Protein AF-A0A9W9IDX8-F1 (afdb_monomer)

Secondary structure (DSSP, 8-state):
-------------PPP-----------------------------HHHHHHHHHHH-S---S-GGG-S-SHHHHHTT----EEE-TTT--EEETTHHHHHHHHHHHHHHHHHHHHHHHHHHHHHH--------------S-----PPPP------PPPHHHHHHHHHHHHHHHHHHHHHHHHHHHHHHHHHHHHHHHHHHHHHHHTT-

Organism: NCBI:txid189055

Foldseek 3Di:
DDDDDDDDDDDDDDDDDDDDDDDPDPDDDDPDDDDDDPDPDPPPPVVVVVVVVVVPCLDPVPPVPVPPDCCCVCPVVVRFQWDQDPVPRDIDTVCPVVVVVVVVVVVVVVVVVVVVVVVVVCVVVPPPPPPPPPPPPPDPDDPDPPPDPPPPDPPDPPPVVVVVVVVVVVVVVVVVVVVVVVVVVVVVVVVVVVVVVVVVVVVVVVPD

Mean predicted aligned error: 22.88 Å

pLDDT: mean 72.06, std 20.07, range [35.94, 98.56]

Solvent-accessible surface area (backbone atoms only — not comparable to full-atom values): 13800 Å² total; per-residue (Å²): 139,86,86,86,86,81,88,85,90,84,84,89,80,85,82,77,96,73,77,94,82,79,82,90,67,80,83,71,83,80,76,74,85,68,80,83,72,93,66,81,81,71,85,73,56,62,70,56,56,49,50,52,51,56,72,66,47,88,67,74,84,59,77,72,81,82,48,95,55,67,57,63,45,44,73,76,67,68,44,82,54,72,44,63,41,88,86,81,64,50,74,42,54,70,62,47,69,57,54,49,51,53,50,53,51,52,50,49,54,52,49,53,53,52,50,49,55,50,51,52,49,38,68,75,69,42,82,82,71,72,78,85,80,74,81,74,80,78,69,96,80,73,94,68,89,68,78,72,79,76,86,81,81,76,78,71,71,53,74,67,57,52,50,56,49,51,54,53,51,50,54,51,50,52,51,52,50,56,52,51,53,52,52,52,51,53,51,50,54,52,52,51,54,52,51,52,54,48,53,55,54,54,56,61,64,74,74,118

Sequence (208 aa):
MPAANKSNLALAAAPSPEAINGDEDAQTPRETKGRRSRQPPVEWDYSEDIRAHIKKRRRTGQACDRCKGCAPCVEEAGLECKVTDTVTGETSVRGAAGRMATQIEELKARIAVLEEENSEIRIKYGPMTVPEKELLTISPADTHIAAFPSSEDLQLPSTGEYIAALERANTQLSFRSTELEIQNKILREQVEQQNELLQLTDASRCSF

Radius of gyration: 36.84 Å; Cα contacts (8 Å, |Δi|>4): 34; chains: 1; bounding box: 85×72×116 Å

Structure (mmCIF, N/CA/C/O backbone):
data_AF-A0A9W9IDX8-F1
#
_entry.id   AF-A0A9W9IDX8-F1
#
loop_
_atom_site.group_PDB
_atom_site.id
_atom_site.type_symbol
_atom_site.label_atom_id
_atom_site.label_alt_id
_atom_site.label_comp_id
_atom_site.label_asym_id
_atom_site.label_entity_id
_atom_site.label_seq_id
_atom_site.pdbx_PDB_ins_code
_atom_site.Cartn_x
_atom_site.Cartn_y
_atom_site.Cartn_z
_atom_site.occupancy
_atom_site.B_iso_or_equiv
_atom_site.auth_seq_id
_atom_site.auth_comp_id
_atom_site.auth_asym_id
_atom_site.auth_atom_id
_atom_site.pdbx_PDB_model_num
ATOM 1 N N . MET A 1 1 ? -17.201 -25.266 -58.587 1.00 38.28 1 MET A N 1
ATOM 2 C CA . MET A 1 1 ? -16.428 -25.691 -59.777 1.00 38.28 1 MET A CA 1
ATOM 3 C C . MET A 1 1 ? -15.643 -24.484 -60.284 1.00 38.28 1 MET A C 1
ATOM 5 O O . MET A 1 1 ? -16.184 -23.389 -60.197 1.00 38.28 1 MET A O 1
ATOM 9 N N . PRO A 1 2 ? -14.360 -24.649 -60.637 1.00 51.50 2 PRO A N 1
ATOM 10 C CA . PRO A 1 2 ? -13.286 -23.769 -60.170 1.00 51.50 2 PRO A CA 1
ATOM 11 C C . PRO A 1 2 ? -12.654 -22.912 -61.277 1.00 51.50 2 PRO A C 1
ATOM 13 O O . PRO A 1 2 ? -12.639 -23.306 -62.438 1.00 51.50 2 PRO A O 1
ATOM 16 N N . ALA A 1 3 ? -12.015 -21.808 -60.887 1.00 45.72 3 ALA A N 1
ATOM 17 C CA . ALA A 1 3 ? -10.902 -21.233 -61.637 1.00 45.72 3 ALA A CA 1
ATOM 18 C C . ALA A 1 3 ? -9.709 -21.109 -60.683 1.00 45.72 3 ALA A C 1
ATOM 20 O O . ALA A 1 3 ? -9.690 -20.296 -59.762 1.00 45.72 3 ALA A O 1
ATOM 21 N N . ALA A 1 4 ? -8.758 -22.020 -60.873 1.00 42.53 4 ALA A N 1
ATOM 22 C CA . ALA A 1 4 ? -7.482 -22.060 -60.189 1.00 42.53 4 ALA A CA 1
ATOM 23 C C . ALA A 1 4 ? -6.571 -20.959 -60.738 1.00 42.53 4 ALA A C 1
ATOM 25 O O . ALA A 1 4 ? -6.437 -20.841 -61.953 1.00 42.53 4 ALA A O 1
ATOM 26 N N . ASN A 1 5 ? -5.885 -20.232 -59.857 1.00 48.62 5 ASN A N 1
ATOM 27 C CA . ASN A 1 5 ? -4.691 -19.491 -60.243 1.00 48.62 5 ASN A CA 1
ATOM 28 C C . ASN A 1 5 ? -3.490 -20.119 -59.528 1.00 48.62 5 ASN A C 1
ATOM 30 O O . ASN A 1 5 ? -3.421 -20.151 -58.300 1.00 48.62 5 ASN A O 1
ATOM 34 N N . LYS A 1 6 ? -2.618 -20.734 -60.328 1.00 45.22 6 LYS A N 1
ATOM 35 C CA . LYS A 1 6 ? -1.394 -21.428 -59.921 1.00 45.22 6 LYS A CA 1
ATOM 36 C C . LYS A 1 6 ? -0.186 -20.524 -60.196 1.00 45.22 6 LYS A C 1
ATOM 38 O O . LYS A 1 6 ? -0.282 -19.570 -60.956 1.00 45.22 6 LYS A O 1
ATOM 43 N N . SER A 1 7 ? 0.944 -20.942 -59.625 1.00 44.09 7 SER A N 1
ATOM 44 C CA . SER A 1 7 ? 2.338 -20.514 -59.839 1.00 44.09 7 SER A CA 1
ATOM 45 C C . SER A 1 7 ? 2.775 -19.175 -59.235 1.00 44.09 7 SER A C 1
ATOM 47 O O . SER A 1 7 ? 2.540 -18.115 -59.796 1.00 44.09 7 SER A O 1
ATOM 49 N N . ASN A 1 8 ? 3.556 -19.240 -58.152 1.00 42.88 8 ASN A N 1
ATOM 50 C CA . ASN A 1 8 ? 5.012 -19.343 -58.305 1.00 42.88 8 ASN A CA 1
ATOM 51 C C . ASN A 1 8 ? 5.683 -19.828 -57.008 1.00 42.88 8 ASN A C 1
ATOM 53 O O . ASN A 1 8 ? 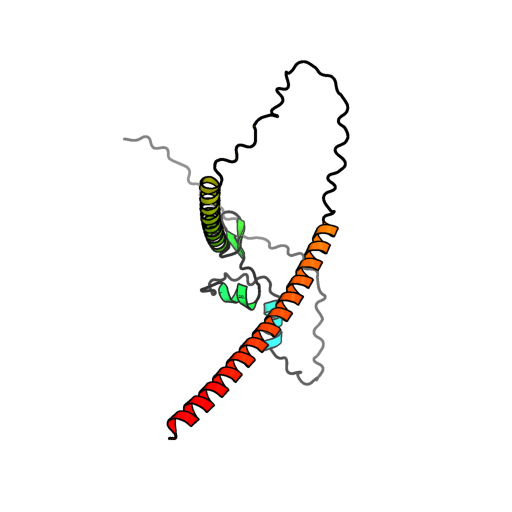5.778 -19.102 -56.025 1.00 42.88 8 ASN A O 1
ATOM 57 N N . LEU A 1 9 ? 6.153 -21.080 -57.036 1.00 41.12 9 LEU A N 1
ATOM 58 C CA . LEU A 1 9 ? 7.241 -21.558 -56.188 1.00 41.12 9 LEU A CA 1
ATOM 59 C C . LEU A 1 9 ? 8.543 -21.198 -56.911 1.00 41.12 9 LEU A C 1
ATOM 61 O O . LEU A 1 9 ? 8.787 -21.707 -58.002 1.00 41.12 9 LEU A O 1
ATOM 65 N N . ALA A 1 10 ? 9.384 -20.378 -56.289 1.00 44.41 10 ALA A N 1
ATOM 66 C CA . ALA A 1 10 ? 10.804 -20.314 -56.602 1.00 44.41 10 ALA A CA 1
ATOM 67 C C . ALA A 1 10 ? 11.567 -20.601 -55.308 1.00 44.41 10 ALA A C 1
ATOM 69 O O . ALA A 1 10 ? 11.543 -19.829 -54.352 1.00 44.41 10 ALA A O 1
ATOM 70 N N . LEU A 1 11 ? 12.157 -21.791 -55.281 1.00 41.38 11 LEU A N 1
ATOM 71 C CA . LEU A 1 11 ? 13.077 -22.280 -54.271 1.00 41.38 11 LEU A CA 1
ATOM 72 C C . LEU A 1 11 ? 14.492 -21.782 -54.619 1.00 41.38 11 LEU A C 1
ATOM 74 O O . LEU A 1 11 ? 14.817 -21.666 -55.797 1.00 41.38 11 LEU A O 1
ATOM 78 N N . ALA A 1 12 ? 15.320 -21.636 -53.581 1.00 37.69 12 ALA A N 1
ATOM 79 C CA . ALA A 1 12 ? 16.779 -21.473 -53.582 1.00 37.69 12 ALA A CA 1
ATOM 80 C C . ALA A 1 12 ? 17.336 -20.036 -53.615 1.00 37.69 12 ALA A C 1
ATOM 82 O O . ALA A 1 12 ? 17.499 -19.428 -54.664 1.00 37.69 12 ALA A O 1
ATOM 83 N N . ALA A 1 13 ? 17.762 -19.558 -52.444 1.00 41.34 13 ALA A N 1
ATOM 84 C CA . ALA A 1 13 ? 19.186 -19.397 -52.130 1.00 41.34 13 ALA A CA 1
ATOM 85 C C . ALA A 1 13 ? 19.330 -19.035 -50.643 1.00 41.34 13 ALA A C 1
ATOM 87 O O . ALA A 1 13 ? 18.789 -18.034 -50.182 1.00 41.34 13 ALA A O 1
ATOM 88 N N . ALA A 1 14 ? 20.034 -19.872 -49.883 1.00 46.56 14 ALA A N 1
ATOM 89 C CA . ALA A 1 14 ? 20.441 -19.562 -48.520 1.00 46.56 14 ALA A CA 1
ATOM 90 C C . ALA A 1 14 ? 21.628 -18.582 -48.551 1.00 46.56 14 ALA A C 1
ATOM 92 O O . ALA A 1 14 ? 22.624 -18.897 -49.206 1.00 46.56 14 ALA A O 1
ATOM 93 N N . PRO A 1 15 ? 21.582 -17.438 -47.845 1.00 53.19 15 PRO A N 1
ATOM 94 C CA . PRO A 1 15 ? 22.786 -16.689 -47.531 1.00 53.19 15 PRO A CA 1
ATOM 95 C C . PRO A 1 15 ? 23.452 -17.255 -46.266 1.00 53.19 15 PRO A C 1
ATOM 97 O O . PRO A 1 15 ? 22.843 -17.377 -45.204 1.00 53.19 15 PRO A O 1
ATOM 100 N N . SER A 1 16 ? 24.717 -17.628 -46.446 1.00 44.03 16 SER A N 1
ATOM 101 C CA . SER A 1 16 ? 25.712 -17.998 -45.435 1.00 44.03 16 SER A CA 1
ATOM 102 C C . SER A 1 16 ? 25.789 -16.989 -44.270 1.00 44.03 16 SER A C 1
ATOM 104 O O . SER A 1 16 ? 25.669 -15.788 -44.517 1.00 44.03 16 SER A O 1
ATOM 106 N N . PRO A 1 17 ? 26.032 -17.429 -43.017 1.00 52.06 17 PRO A N 1
ATOM 107 C CA . PRO A 1 17 ? 26.281 -16.535 -41.892 1.00 52.06 17 PRO A CA 1
ATOM 108 C C . PRO A 1 17 ? 27.747 -16.074 -41.892 1.00 52.06 17 PRO A C 1
ATOM 110 O O . PRO A 1 17 ? 28.629 -16.768 -41.388 1.00 52.06 17 PRO A O 1
ATOM 113 N N . GLU A 1 18 ? 28.012 -14.889 -42.440 1.00 40.22 18 GLU A N 1
ATOM 114 C CA . GLU A 1 18 ? 29.305 -14.208 -42.314 1.00 40.22 18 GLU A CA 1
ATOM 115 C C . GLU A 1 18 ? 29.196 -12.984 -41.389 1.00 40.22 18 GLU A C 1
ATOM 117 O O . GLU A 1 18 ? 28.307 -12.155 -41.557 1.00 40.22 18 GLU A O 1
ATOM 122 N N . ALA A 1 19 ? 30.149 -12.901 -40.445 1.00 44.25 19 ALA A N 1
ATOM 123 C CA . ALA A 1 19 ? 30.539 -11.749 -39.612 1.00 44.25 19 ALA A CA 1
ATOM 124 C C . ALA A 1 19 ? 29.451 -11.201 -38.657 1.00 44.25 19 ALA A C 1
ATOM 126 O O . ALA A 1 19 ? 28.548 -10.482 -39.053 1.00 44.25 19 ALA A O 1
ATOM 127 N N . ILE A 1 20 ? 29.419 -11.514 -37.354 1.00 44.22 20 ILE A N 1
ATOM 128 C CA . ILE A 1 20 ? 30.411 -11.198 -36.304 1.00 44.22 20 ILE A CA 1
ATOM 129 C C . ILE A 1 20 ? 31.160 -9.888 -36.580 1.00 44.22 20 ILE A C 1
ATOM 131 O O . ILE A 1 20 ? 32.133 -9.911 -37.324 1.00 44.22 20 ILE A O 1
ATOM 135 N N . ASN A 1 21 ? 30.684 -8.780 -35.995 1.00 38.28 21 ASN A N 1
ATOM 136 C CA . ASN A 1 21 ? 31.423 -7.640 -35.410 1.00 38.28 21 ASN A CA 1
ATOM 137 C C . ASN A 1 21 ? 30.402 -6.508 -35.120 1.00 38.28 21 ASN A C 1
ATOM 139 O O . ASN A 1 21 ? 29.546 -6.243 -35.951 1.00 38.28 21 ASN A O 1
ATOM 143 N N . GLY A 1 22 ? 30.402 -5.803 -33.992 1.00 35.94 22 GLY A N 1
ATOM 144 C CA . GLY A 1 22 ? 31.377 -5.777 -32.916 1.00 35.94 22 GLY A CA 1
ATOM 145 C C . GLY A 1 22 ? 30.757 -5.276 -31.614 1.00 35.94 22 GLY A C 1
ATOM 146 O O . GLY A 1 22 ? 29.984 -4.322 -31.598 1.00 35.94 22 GLY A O 1
ATOM 147 N N . ASP A 1 23 ? 31.136 -5.945 -30.532 1.00 39.62 23 ASP A N 1
ATOM 148 C CA . ASP A 1 23 ? 31.155 -5.342 -29.212 1.00 39.62 23 ASP A CA 1
ATOM 149 C C . ASP A 1 23 ? 32.397 -4.442 -29.153 1.00 39.62 23 ASP A C 1
ATOM 151 O O . ASP A 1 23 ? 33.534 -4.917 -29.244 1.00 39.62 23 ASP A O 1
ATOM 155 N N . GLU A 1 24 ? 32.183 -3.132 -29.026 1.00 50.12 24 GLU A N 1
ATOM 156 C CA . GLU A 1 24 ? 33.197 -2.192 -28.549 1.00 50.12 24 GLU A CA 1
ATOM 157 C C . GLU A 1 24 ? 33.428 -2.425 -27.049 1.00 50.12 24 GLU A C 1
ATOM 159 O O . GLU A 1 24 ? 33.043 -1.627 -26.197 1.00 50.12 24 GLU A O 1
ATOM 164 N N . ASP A 1 25 ? 34.066 -3.544 -26.717 1.00 47.06 25 ASP A N 1
ATOM 165 C CA . ASP A 1 25 ? 34.650 -3.740 -25.400 1.00 47.06 25 ASP A CA 1
ATOM 166 C C . ASP A 1 25 ? 36.054 -3.138 -25.402 1.00 47.06 25 ASP A C 1
ATOM 168 O O . ASP A 1 25 ? 37.006 -3.660 -25.994 1.00 47.06 25 ASP A O 1
ATOM 172 N N . ALA A 1 26 ? 36.159 -2.003 -24.715 1.00 47.25 26 ALA A N 1
ATOM 173 C CA . ALA A 1 26 ? 37.403 -1.364 -24.340 1.00 47.25 26 ALA A CA 1
ATOM 174 C C . ALA A 1 26 ? 38.428 -2.414 -23.879 1.00 47.25 26 ALA A C 1
ATOM 176 O O . ALA A 1 26 ? 38.241 -3.130 -22.891 1.00 47.25 26 ALA A O 1
ATOM 177 N N . GLN A 1 27 ? 39.530 -2.485 -24.625 1.00 42.47 27 GLN A N 1
ATOM 178 C CA . GLN A 1 27 ? 40.696 -3.301 -24.329 1.00 42.47 27 GLN A CA 1
ATOM 179 C C . GLN A 1 27 ? 41.221 -2.960 -22.931 1.00 42.47 27 GLN A C 1
ATOM 181 O O . GLN A 1 27 ? 41.938 -1.980 -22.735 1.00 42.47 27 GLN A O 1
ATOM 186 N N . THR A 1 28 ? 40.904 -3.798 -21.948 1.00 52.31 28 THR A N 1
ATOM 187 C CA . THR A 1 28 ? 41.740 -3.895 -20.753 1.00 52.31 28 THR A CA 1
ATOM 188 C C . THR A 1 28 ? 43.019 -4.646 -21.147 1.00 52.31 28 THR A C 1
ATOM 190 O O . THR A 1 28 ? 42.938 -5.659 -21.853 1.00 52.31 28 THR A O 1
ATOM 193 N N . PRO A 1 29 ? 44.218 -4.160 -20.772 1.00 54.94 29 PRO A N 1
ATOM 194 C CA . PRO A 1 29 ? 45.469 -4.813 -21.136 1.00 54.94 29 PRO A CA 1
ATOM 195 C C . PRO A 1 29 ? 45.481 -6.245 -20.605 1.00 54.94 29 PRO A C 1
ATOM 197 O O . PRO A 1 29 ? 45.346 -6.482 -19.406 1.00 54.94 29 PRO A O 1
ATOM 200 N N . ARG A 1 30 ? 45.646 -7.216 -21.506 1.00 53.88 30 ARG A N 1
ATOM 201 C CA . ARG A 1 30 ? 45.910 -8.606 -21.132 1.00 53.88 30 ARG A CA 1
ATOM 202 C C . ARG A 1 30 ? 47.261 -8.654 -20.430 1.00 53.88 30 ARG A C 1
ATOM 204 O O . ARG A 1 30 ? 48.300 -8.613 -21.085 1.00 53.88 30 ARG A O 1
ATOM 211 N N . GLU A 1 31 ? 47.235 -8.753 -19.108 1.00 54.06 31 GLU A N 1
ATOM 212 C CA . GLU A 1 31 ? 48.425 -9.010 -18.311 1.00 54.06 31 GLU A CA 1
ATOM 213 C C . GLU A 1 31 ? 49.059 -10.329 -18.766 1.00 54.06 31 GLU A C 1
ATOM 215 O O . GLU A 1 31 ? 48.486 -11.422 -18.690 1.00 54.06 31 GLU A O 1
ATOM 220 N N . THR A 1 32 ? 50.271 -10.210 -19.296 1.00 56.88 32 THR A N 1
ATOM 221 C CA . THR A 1 32 ? 51.172 -11.323 -19.556 1.00 56.88 32 THR A CA 1
ATOM 222 C C . THR A 1 32 ? 51.344 -12.134 -18.279 1.00 56.88 32 THR A C 1
ATOM 224 O O . THR A 1 32 ? 51.790 -11.601 -17.265 1.00 56.88 32 THR A O 1
ATOM 227 N N . LYS A 1 33 ? 51.013 -13.430 -18.340 1.00 53.56 33 LYS A N 1
ATOM 228 C CA . LYS A 1 33 ? 51.214 -14.410 -17.264 1.00 53.56 33 LYS A CA 1
ATOM 229 C C . LYS A 1 33 ? 52.677 -14.409 -16.807 1.00 53.56 33 LYS A C 1
ATOM 231 O O . LYS A 1 33 ? 53.516 -15.113 -17.368 1.00 53.56 33 LYS A O 1
ATOM 236 N N . GLY A 1 34 ? 52.964 -13.628 -15.770 1.00 50.12 34 GLY A N 1
ATOM 237 C CA . GLY A 1 34 ? 54.203 -13.692 -15.013 1.00 50.12 34 GLY A CA 1
ATOM 238 C C . GLY A 1 34 ? 54.330 -15.057 -14.341 1.00 50.12 34 GLY A C 1
ATOM 239 O O . GLY A 1 34 ? 53.356 -15.627 -13.846 1.00 50.12 34 GLY A O 1
ATOM 240 N N . ARG A 1 35 ? 55.545 -15.610 -14.360 1.00 54.59 35 ARG A N 1
ATOM 241 C CA . ARG A 1 35 ? 55.911 -16.826 -13.624 1.00 54.59 35 ARG A CA 1
ATOM 242 C C . ARG A 1 35 ? 55.433 -16.715 -12.174 1.00 54.59 35 ARG A C 1
ATOM 244 O O . ARG A 1 35 ? 55.783 -15.760 -11.491 1.00 54.59 35 ARG A O 1
ATOM 251 N N . ARG A 1 36 ? 54.676 -17.722 -11.722 1.00 53.91 36 ARG A N 1
ATOM 252 C CA . ARG A 1 36 ? 54.183 -17.879 -10.345 1.00 53.91 36 ARG A CA 1
ATOM 253 C C . ARG A 1 36 ? 55.323 -17.662 -9.349 1.00 53.91 36 ARG A C 1
ATOM 255 O O . ARG A 1 36 ? 56.190 -18.527 -9.208 1.00 53.91 36 ARG A O 1
ATOM 262 N N . SER A 1 37 ? 55.314 -16.524 -8.659 1.00 58.62 37 SER A N 1
ATOM 263 C CA . SER A 1 37 ? 56.027 -16.396 -7.397 1.00 58.62 37 SER A CA 1
ATOM 264 C C . SER A 1 37 ? 55.366 -17.354 -6.403 1.00 58.62 37 SER A C 1
ATOM 266 O O . SER A 1 37 ? 54.147 -17.524 -6.375 1.00 58.62 37 SER A O 1
ATOM 268 N N . ARG A 1 38 ? 56.194 -18.066 -5.639 1.00 60.44 38 ARG A N 1
ATOM 269 C CA . ARG A 1 38 ? 55.763 -18.978 -4.579 1.00 60.44 38 ARG A CA 1
ATOM 270 C C . ARG A 1 38 ? 55.266 -18.154 -3.387 1.00 60.44 38 ARG A C 1
ATOM 272 O O . ARG A 1 38 ? 55.990 -17.999 -2.412 1.00 60.44 38 ARG A O 1
ATOM 279 N N . GLN A 1 39 ? 54.062 -17.602 -3.479 1.00 58.47 39 GLN A N 1
ATOM 280 C CA . GLN A 1 39 ? 53.276 -17.269 -2.293 1.00 58.47 39 GLN A CA 1
ATOM 281 C C . GLN A 1 39 ? 52.364 -18.461 -1.971 1.00 58.47 39 GLN A C 1
ATOM 283 O O . GLN A 1 39 ? 51.833 -19.075 -2.903 1.00 58.47 39 GLN A O 1
ATOM 288 N N . PRO A 1 40 ? 52.221 -18.847 -0.689 1.00 54.78 40 PRO A N 1
ATOM 289 C CA . PRO A 1 40 ? 51.253 -19.865 -0.300 1.00 54.78 40 PRO A CA 1
ATOM 290 C C . PRO A 1 40 ? 49.848 -19.403 -0.718 1.00 54.78 40 PRO A C 1
ATOM 292 O O . PRO A 1 40 ? 49.588 -18.197 -0.706 1.00 54.78 40 PRO A O 1
ATOM 295 N N . PRO A 1 41 ? 48.962 -20.323 -1.134 1.00 59.78 41 PRO A N 1
ATOM 296 C CA . PRO A 1 41 ? 47.632 -19.955 -1.584 1.00 59.78 41 PRO A CA 1
ATOM 297 C C . PRO A 1 41 ? 46.897 -19.318 -0.406 1.00 59.78 41 PRO A C 1
ATOM 299 O O . PRO A 1 41 ? 46.608 -19.984 0.585 1.00 59.78 41 PRO A O 1
ATOM 302 N N . VAL A 1 42 ? 46.626 -18.016 -0.513 1.00 64.56 42 VAL A N 1
ATOM 303 C CA . VAL A 1 42 ? 45.531 -17.394 0.230 1.00 64.56 42 VAL A CA 1
ATOM 304 C C . VAL A 1 42 ? 44.317 -18.264 -0.065 1.00 64.56 42 VAL A C 1
ATOM 306 O O . VAL A 1 42 ? 44.070 -18.567 -1.234 1.00 64.56 42 VAL A O 1
ATOM 309 N N . GLU A 1 43 ? 43.646 -18.750 0.975 1.00 66.75 43 GLU A N 1
ATOM 310 C CA . GLU A 1 43 ? 42.416 -19.525 0.847 1.00 66.75 43 GLU A CA 1
ATOM 311 C C . GLU A 1 43 ? 41.408 -18.673 0.073 1.00 66.75 43 GLU A C 1
ATOM 313 O O . GLU A 1 43 ? 40.731 -17.814 0.632 1.00 66.75 43 GLU A O 1
ATOM 318 N N . TRP A 1 44 ? 41.382 -18.829 -1.252 1.00 70.69 44 TRP A N 1
ATOM 319 C CA . TRP A 1 44 ? 40.400 -18.166 -2.086 1.00 70.69 44 TRP A CA 1
ATOM 320 C C . TRP A 1 44 ? 39.065 -18.803 -1.752 1.00 70.69 44 TRP A C 1
ATOM 322 O O . TRP A 1 44 ? 38.779 -19.928 -2.173 1.00 70.69 44 TRP A O 1
ATOM 332 N N . ASP A 1 45 ? 38.274 -18.088 -0.955 1.00 77.62 45 ASP A N 1
ATOM 333 C CA . ASP A 1 45 ? 36.918 -18.482 -0.634 1.00 77.62 45 ASP A CA 1
ATOM 334 C C . ASP A 1 45 ? 36.077 -18.370 -1.908 1.00 77.62 45 ASP A C 1
ATOM 336 O O . ASP A 1 45 ? 35.522 -17.331 -2.271 1.00 77.62 45 ASP A O 1
ATOM 340 N N . TYR A 1 46 ? 36.030 -19.484 -2.632 1.00 75.62 46 TYR A N 1
ATOM 341 C CA . TYR A 1 46 ? 35.288 -19.666 -3.874 1.00 75.62 46 TYR A CA 1
ATOM 342 C C . TYR A 1 46 ? 33.827 -19.202 -3.743 1.00 75.62 46 TYR A C 1
ATOM 344 O O . TYR A 1 46 ? 33.214 -18.737 -4.706 1.00 75.62 46 TYR A O 1
ATOM 352 N N . SER A 1 47 ? 33.278 -19.271 -2.528 1.00 75.19 47 SER A N 1
ATOM 353 C CA . SER A 1 47 ? 31.930 -18.824 -2.194 1.00 75.19 47 SER A CA 1
ATOM 354 C C . SER A 1 47 ? 31.763 -17.309 -2.314 1.00 75.19 47 SER A C 1
ATOM 356 O O . SER A 1 47 ? 30.688 -16.839 -2.691 1.00 75.19 47 SER A O 1
ATOM 358 N N . GLU A 1 48 ? 32.782 -16.525 -1.968 1.00 78.88 48 GLU A N 1
ATOM 359 C CA . GLU A 1 48 ? 32.754 -15.065 -2.092 1.00 78.88 48 GLU A CA 1
ATOM 360 C C . GLU A 1 48 ? 32.948 -14.628 -3.541 1.00 78.88 48 GLU A C 1
ATOM 362 O O . GLU A 1 48 ? 32.224 -13.755 -4.020 1.00 78.88 48 GLU A O 1
ATOM 367 N N . ASP A 1 49 ? 33.825 -15.308 -4.278 1.00 81.56 49 ASP A N 1
ATOM 368 C CA . ASP A 1 49 ? 34.065 -15.035 -5.696 1.00 81.56 49 ASP A CA 1
ATOM 369 C C . ASP A 1 49 ? 32.840 -15.342 -6.564 1.00 81.56 49 ASP A C 1
ATOM 371 O O . ASP A 1 49 ? 32.492 -14.565 -7.463 1.00 81.56 49 ASP A O 1
ATOM 375 N N . ILE A 1 50 ? 32.127 -16.434 -6.263 1.00 76.44 50 ILE A N 1
ATOM 376 C CA . ILE A 1 50 ? 30.839 -16.740 -6.890 1.00 76.44 50 ILE A CA 1
ATOM 377 C C . ILE A 1 50 ? 29.800 -15.681 -6.529 1.00 76.44 50 ILE A C 1
ATOM 379 O O . ILE A 1 50 ? 29.098 -15.202 -7.419 1.00 76.44 50 ILE A O 1
ATOM 383 N N . ARG A 1 51 ? 29.696 -15.281 -5.255 1.00 79.31 51 ARG A N 1
ATOM 384 C CA . ARG A 1 51 ? 28.751 -14.235 -4.826 1.00 79.31 51 ARG A CA 1
ATOM 385 C C . ARG A 1 51 ? 29.042 -12.905 -5.522 1.00 79.31 51 ARG A C 1
ATOM 387 O O . ARG A 1 51 ? 28.113 -12.258 -6.006 1.00 79.31 51 ARG A O 1
ATOM 394 N N . ALA A 1 52 ? 30.312 -12.533 -5.659 1.00 78.62 52 ALA A N 1
ATOM 395 C CA . ALA A 1 52 ? 30.743 -11.353 -6.398 1.00 78.62 52 ALA A CA 1
ATOM 396 C C . ALA A 1 52 ? 30.419 -11.467 -7.897 1.00 78.62 52 ALA A C 1
ATOM 398 O O . ALA A 1 52 ? 29.907 -10.515 -8.488 1.00 78.62 52 ALA A O 1
ATOM 399 N N . HIS A 1 53 ? 30.634 -12.635 -8.508 1.00 74.69 53 HIS A N 1
ATOM 400 C CA . HIS A 1 53 ? 30.287 -12.886 -9.909 1.00 74.69 53 HIS A CA 1
ATOM 401 C C . HIS A 1 53 ? 28.777 -12.856 -10.168 1.00 74.69 53 HIS A C 1
ATOM 403 O O . HIS A 1 53 ? 28.350 -12.267 -11.163 1.00 74.69 53 HIS A O 1
ATOM 409 N N . ILE A 1 54 ? 27.965 -13.435 -9.280 1.00 71.31 54 ILE A N 1
ATOM 410 C CA . ILE A 1 54 ? 26.497 -13.394 -9.355 1.00 71.31 54 ILE A CA 1
ATOM 411 C C . ILE A 1 54 ? 26.008 -11.951 -9.192 1.00 71.31 54 ILE A C 1
ATOM 413 O O . ILE A 1 54 ? 25.219 -11.482 -10.007 1.00 71.31 54 ILE A O 1
ATOM 417 N N . LYS A 1 55 ? 26.541 -11.207 -8.214 1.00 73.12 55 LYS A N 1
ATOM 418 C CA . LYS A 1 55 ? 26.204 -9.792 -7.988 1.00 73.12 55 LYS A CA 1
ATOM 419 C C . LYS A 1 55 ? 26.604 -8.894 -9.166 1.00 73.12 55 LYS A C 1
ATOM 421 O O . LYS A 1 55 ? 25.910 -7.926 -9.470 1.00 73.12 55 LYS A O 1
ATOM 426 N N . LYS A 1 56 ? 27.720 -9.200 -9.838 1.00 70.00 56 LYS A N 1
ATOM 427 C CA . LYS A 1 56 ? 28.235 -8.435 -10.986 1.00 70.00 56 LYS A CA 1
ATOM 428 C C . LYS A 1 56 ? 27.504 -8.764 -12.292 1.00 70.00 56 LYS A C 1
ATOM 430 O O . LYS A 1 56 ? 27.350 -7.886 -13.141 1.00 70.00 56 LYS A O 1
ATOM 435 N N . ARG A 1 57 ? 27.010 -9.996 -12.470 1.00 65.50 57 ARG A N 1
ATOM 436 C CA . ARG A 1 57 ? 26.219 -10.384 -13.648 1.00 65.50 57 ARG A CA 1
ATOM 437 C C . ARG A 1 57 ? 24.773 -9.896 -13.522 1.00 65.50 57 ARG A C 1
ATOM 439 O O . ARG A 1 57 ? 23.890 -10.626 -13.099 1.00 65.50 57 ARG A O 1
ATOM 446 N N . ARG A 1 58 ? 24.506 -8.681 -14.016 1.00 57.59 58 ARG A N 1
ATOM 447 C CA . ARG A 1 58 ? 23.135 -8.147 -14.199 1.00 57.59 58 ARG A CA 1
ATOM 448 C C . ARG A 1 58 ? 22.332 -8.830 -15.320 1.00 57.59 58 ARG A C 1
ATOM 450 O O . ARG A 1 58 ? 21.144 -8.573 -15.469 1.00 57.59 58 ARG A O 1
ATOM 457 N N . ARG A 1 59 ? 22.969 -9.704 -16.107 1.00 60.25 59 ARG A N 1
ATOM 458 C CA . ARG A 1 59 ? 22.336 -10.559 -17.119 1.00 60.25 59 ARG A CA 1
ATOM 459 C C . ARG A 1 59 ? 22.636 -12.021 -16.803 1.00 60.25 59 ARG A C 1
ATOM 461 O O . ARG A 1 59 ? 23.589 -12.601 -17.317 1.00 60.25 59 ARG A O 1
ATOM 468 N N . THR A 1 60 ? 21.781 -12.660 -16.019 1.00 54.81 60 THR A N 1
ATOM 469 C CA . THR A 1 60 ? 21.503 -14.085 -16.217 1.00 54.81 60 THR A CA 1
ATOM 470 C C . THR A 1 60 ? 20.601 -14.201 -17.446 1.00 54.81 60 THR A C 1
ATOM 472 O O . THR A 1 60 ? 19.403 -14.420 -17.357 1.00 54.81 60 THR A O 1
ATOM 475 N N . GLY A 1 61 ? 21.194 -14.009 -18.631 1.00 51.44 61 GLY A N 1
ATOM 476 C CA . GLY A 1 61 ? 20.558 -14.212 -19.940 1.00 51.44 61 GLY A CA 1
ATOM 477 C C . GLY A 1 61 ? 20.320 -15.687 -20.287 1.00 51.44 61 GLY A C 1
ATOM 478 O O . GLY A 1 61 ? 20.280 -16.047 -21.455 1.00 51.44 61 GLY A O 1
ATOM 479 N N . GLN A 1 62 ? 20.193 -16.548 -19.281 1.00 50.53 62 GLN A N 1
ATOM 480 C CA . GLN A 1 62 ? 19.585 -17.858 -19.431 1.00 50.53 62 GLN A CA 1
ATOM 481 C C . GLN A 1 62 ? 18.179 -17.683 -18.893 1.00 50.53 62 GLN A C 1
ATOM 483 O O . GLN A 1 62 ? 18.030 -17.275 -17.740 1.00 50.53 62 GLN A O 1
ATOM 488 N N . ALA A 1 63 ? 17.182 -17.907 -19.748 1.00 53.06 63 ALA A N 1
ATOM 489 C CA . ALA A 1 63 ? 15.774 -17.831 -19.404 1.00 53.06 63 ALA A CA 1
ATOM 490 C C . ALA A 1 63 ? 15.547 -18.297 -17.960 1.00 53.06 63 ALA A C 1
ATOM 492 O O . ALA A 1 63 ? 16.054 -19.340 -17.535 1.00 53.06 63 ALA A O 1
ATOM 493 N N . CYS A 1 64 ? 14.809 -17.499 -17.192 1.00 56.72 64 CYS A N 1
ATOM 494 C CA . CYS A 1 64 ? 14.338 -17.847 -15.855 1.00 56.72 64 CYS A CA 1
ATOM 495 C C . CYS A 1 64 ? 13.314 -19.007 -15.907 1.00 56.72 64 CYS A C 1
ATOM 497 O O . CYS A 1 64 ? 12.247 -18.926 -15.299 1.00 56.72 64 CYS A O 1
ATOM 499 N N . ASP A 1 65 ? 13.638 -20.088 -16.621 1.00 54.34 65 ASP A N 1
ATOM 500 C CA . ASP A 1 65 ? 12.953 -21.382 -16.631 1.00 54.34 65 ASP A CA 1
ATOM 501 C C . ASP A 1 65 ? 13.175 -22.119 -15.304 1.00 54.34 65 ASP A C 1
ATOM 503 O O . ASP A 1 65 ? 12.394 -22.983 -14.916 1.00 54.34 65 ASP A O 1
ATOM 507 N N . ARG A 1 66 ? 14.225 -21.745 -14.558 1.00 50.75 66 ARG A N 1
ATOM 508 C CA . ARG A 1 66 ? 14.506 -22.267 -13.212 1.00 50.75 66 ARG A CA 1
ATOM 509 C C . ARG A 1 66 ? 13.709 -21.590 -12.097 1.00 50.75 66 ARG A C 1
ATOM 511 O O . ARG A 1 66 ? 13.668 -22.119 -10.990 1.00 50.75 66 ARG A O 1
ATOM 518 N N . CYS A 1 67 ? 13.044 -20.468 -12.360 1.00 55.19 67 CYS A N 1
ATOM 519 C CA . CYS A 1 67 ? 12.264 -19.766 -11.345 1.00 55.19 67 CYS A CA 1
ATOM 520 C C . CYS A 1 67 ? 10.816 -20.264 -11.397 1.00 55.19 67 CYS A C 1
ATOM 522 O O . CYS A 1 67 ? 9.989 -19.689 -12.105 1.00 55.19 67 CYS A O 1
ATOM 524 N N . LYS A 1 68 ? 10.472 -21.300 -10.623 1.00 52.47 68 LYS A N 1
ATOM 525 C CA . LYS A 1 68 ? 9.070 -21.679 -10.333 1.00 52.47 68 LYS A CA 1
ATOM 526 C C . LYS A 1 68 ? 8.372 -20.651 -9.411 1.00 52.47 68 LYS A C 1
ATOM 528 O O . LYS A 1 68 ? 7.678 -21.020 -8.473 1.00 52.47 68 LYS A O 1
ATOM 533 N N . GLY A 1 69 ? 8.593 -19.361 -9.657 1.00 55.91 69 GLY A N 1
ATOM 534 C CA . GLY A 1 69 ? 8.206 -18.245 -8.797 1.00 55.91 69 GLY A CA 1
ATOM 535 C C . GLY A 1 69 ? 9.322 -17.203 -8.748 1.00 55.91 69 GLY A C 1
ATOM 536 O O . GLY A 1 69 ? 10.463 -17.519 -8.430 1.00 55.91 69 GLY A O 1
ATOM 537 N N . CYS A 1 70 ? 9.013 -15.954 -9.094 1.00 62.84 70 CYS A N 1
ATOM 538 C CA . CYS A 1 70 ? 9.959 -14.833 -9.020 1.00 62.84 70 CYS A CA 1
ATOM 539 C C . CYS A 1 70 ? 10.165 -14.299 -7.591 1.00 62.84 70 CYS A C 1
ATOM 541 O O . CYS A 1 70 ? 10.892 -13.322 -7.433 1.00 62.84 70 CYS A O 1
ATOM 543 N N . ALA A 1 71 ? 9.543 -14.920 -6.582 1.00 62.16 71 ALA A N 1
ATOM 544 C CA . ALA A 1 71 ? 9.570 -14.460 -5.195 1.00 62.16 71 ALA A CA 1
ATOM 545 C C . ALA A 1 71 ? 10.998 -14.273 -4.644 1.00 62.16 71 ALA A C 1
ATOM 547 O O . ALA A 1 71 ? 11.298 -13.161 -4.220 1.00 62.16 71 ALA A O 1
ATOM 548 N N . PRO A 1 72 ? 11.945 -15.227 -4.785 1.00 63.22 72 PRO A N 1
ATOM 549 C CA . PRO A 1 72 ? 13.276 -15.060 -4.191 1.00 63.22 72 PRO A CA 1
ATOM 550 C C . PRO A 1 72 ? 14.072 -13.918 -4.838 1.00 63.22 72 PRO A C 1
ATOM 552 O O . PRO A 1 72 ? 14.801 -13.188 -4.177 1.00 63.22 72 PRO A O 1
ATOM 555 N N . CYS A 1 73 ? 13.914 -13.713 -6.150 1.00 64.56 73 CYS A N 1
ATOM 556 C CA . CYS A 1 73 ? 14.640 -12.666 -6.873 1.00 64.56 73 CYS A CA 1
ATOM 557 C C . CYS A 1 73 ? 14.192 -11.257 -6.470 1.00 64.56 73 CYS A C 1
ATOM 559 O O . CYS A 1 73 ? 15.014 -10.342 -6.416 1.00 64.56 73 CYS A O 1
ATOM 561 N N . VAL A 1 74 ? 12.894 -11.091 -6.213 1.00 67.56 74 VAL A N 1
ATOM 562 C CA . VAL A 1 74 ? 12.315 -9.802 -5.827 1.00 67.56 74 VAL A CA 1
ATOM 563 C C . VAL A 1 74 ? 12.526 -9.549 -4.335 1.00 67.56 74 VAL A C 1
ATOM 565 O O . VAL A 1 74 ? 12.939 -8.452 -3.976 1.00 67.56 74 VAL A O 1
ATOM 568 N N . GLU A 1 75 ? 12.301 -10.554 -3.487 1.00 66.88 75 GLU A N 1
ATOM 569 C CA . GLU A 1 75 ? 12.332 -10.411 -2.026 1.00 66.88 75 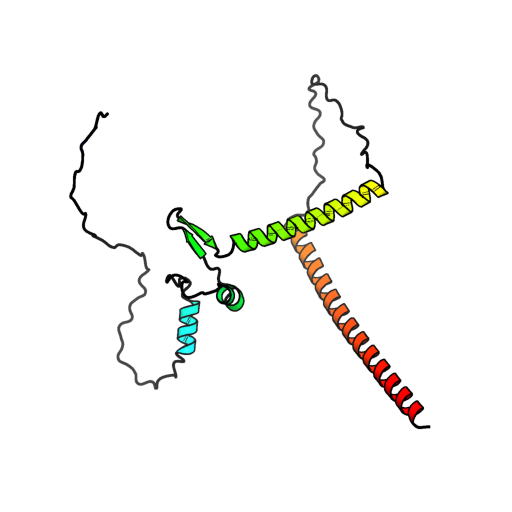GLU A CA 1
ATOM 570 C C . GLU A 1 75 ? 13.756 -10.376 -1.453 1.00 66.88 75 GLU A C 1
ATOM 572 O O . GLU A 1 75 ? 14.040 -9.547 -0.594 1.00 66.88 75 GLU A O 1
ATOM 577 N N . GLU A 1 76 ? 14.678 -11.219 -1.934 1.00 67.06 76 GLU A N 1
ATOM 578 C CA . GLU A 1 76 ? 16.019 -11.339 -1.331 1.00 67.06 76 GLU A CA 1
ATOM 579 C C . GLU A 1 76 ? 17.062 -10.436 -1.999 1.00 67.06 76 GLU A C 1
ATOM 581 O O . GLU A 1 76 ? 17.990 -9.953 -1.350 1.00 67.06 76 GLU A O 1
ATOM 586 N N . ALA A 1 77 ? 16.936 -10.214 -3.310 1.00 69.81 77 ALA A N 1
ATOM 587 C CA . ALA A 1 77 ? 17.941 -9.501 -4.099 1.00 69.81 77 ALA A CA 1
ATOM 588 C C . ALA A 1 77 ? 17.467 -8.136 -4.624 1.00 69.81 77 ALA A C 1
ATOM 590 O O . ALA A 1 77 ? 18.285 -7.382 -5.156 1.00 69.81 77 ALA A O 1
ATOM 591 N N . GLY A 1 78 ? 16.170 -7.817 -4.512 1.00 69.12 78 GLY A N 1
ATOM 592 C CA . GLY A 1 78 ? 15.593 -6.593 -5.077 1.00 69.12 78 GLY A CA 1
ATOM 593 C C . GLY A 1 78 ? 15.761 -6.493 -6.598 1.00 69.12 78 GLY A C 1
ATOM 594 O O . GLY A 1 78 ? 15.857 -5.393 -7.143 1.00 69.12 78 GLY A O 1
ATOM 595 N N . LEU A 1 79 ? 15.867 -7.629 -7.297 1.00 72.44 79 LEU A N 1
ATOM 596 C CA . LEU A 1 79 ? 16.124 -7.671 -8.734 1.00 72.44 79 LEU A CA 1
ATOM 597 C C . LEU A 1 79 ? 14.817 -7.835 -9.513 1.00 72.44 79 LEU A C 1
ATOM 599 O O . LEU A 1 79 ? 14.106 -8.834 -9.390 1.00 72.44 79 LEU A O 1
ATOM 603 N N . GLU A 1 80 ? 14.531 -6.869 -10.385 1.00 74.38 80 GLU A N 1
ATOM 604 C CA . GLU A 1 80 ? 13.396 -6.938 -11.302 1.00 74.38 80 GLU A CA 1
ATOM 605 C C . GLU A 1 80 ? 13.629 -7.990 -12.393 1.00 74.38 80 GLU A C 1
ATOM 607 O O . GLU A 1 80 ? 14.559 -7.894 -13.199 1.00 74.38 80 GLU A O 1
ATOM 612 N N . CYS A 1 81 ? 12.741 -8.981 -12.471 1.00 77.19 81 CYS A N 1
ATOM 613 C CA . CYS A 1 81 ? 12.747 -9.947 -13.563 1.00 77.19 81 CYS A CA 1
ATOM 614 C C . CYS A 1 81 ? 12.132 -9.301 -14.811 1.00 77.19 81 CYS A C 1
ATOM 616 O O . CYS A 1 81 ? 10.918 -9.123 -14.870 1.00 77.19 81 CYS A O 1
ATOM 618 N N . LYS A 1 82 ? 12.951 -8.932 -15.800 1.00 81.69 82 LYS A N 1
ATOM 619 C CA . LYS A 1 82 ? 12.486 -8.362 -17.075 1.00 81.69 82 LYS A CA 1
ATOM 620 C C . LYS A 1 82 ? 12.341 -9.460 -18.124 1.00 81.69 82 LYS A C 1
ATOM 622 O O . LYS A 1 82 ? 13.231 -10.293 -18.278 1.00 81.69 82 LYS A O 1
ATOM 627 N N . VAL A 1 83 ? 11.223 -9.448 -18.838 1.00 78.69 83 VAL A N 1
ATOM 628 C CA . VAL A 1 83 ? 10.913 -10.343 -19.952 1.00 78.69 83 VAL A CA 1
ATOM 629 C C . VAL A 1 83 ? 10.656 -9.479 -21.175 1.00 78.69 83 VAL A C 1
ATOM 631 O O . VAL A 1 83 ? 9.795 -8.603 -21.148 1.00 78.69 83 VAL A O 1
ATOM 634 N N . THR A 1 84 ? 11.416 -9.720 -22.236 1.00 81.56 84 THR A N 1
ATOM 635 C CA . THR A 1 84 ? 11.192 -9.093 -23.537 1.00 81.56 84 THR A CA 1
ATOM 636 C C . THR A 1 84 ? 10.306 -10.002 -24.370 1.00 81.56 84 THR A C 1
ATOM 638 O O . THR A 1 84 ? 10.634 -11.178 -24.534 1.00 81.56 84 THR A O 1
ATOM 641 N N . ASP A 1 85 ? 9.201 -9.483 -24.891 1.00 80.12 85 ASP A N 1
ATOM 642 C CA . ASP A 1 85 ? 8.417 -10.192 -25.896 1.00 80.12 85 ASP A CA 1
ATOM 643 C C . ASP A 1 85 ? 9.210 -10.239 -27.212 1.00 80.12 85 ASP A C 1
ATOM 645 O O . ASP A 1 85 ? 9.683 -9.22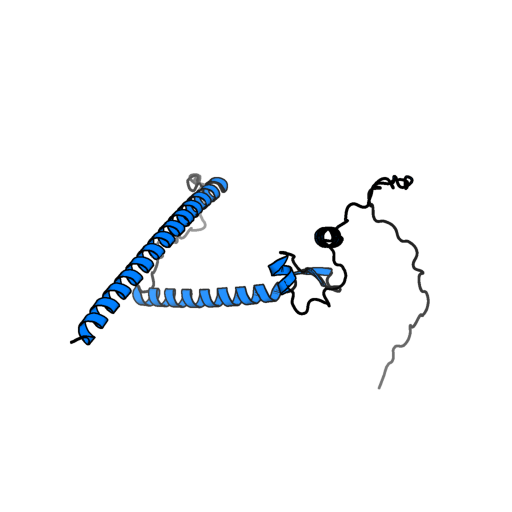1 -27.713 1.00 80.12 85 ASP A O 1
ATOM 649 N N . THR A 1 86 ? 9.388 -11.436 -27.769 1.00 82.69 86 THR A N 1
ATOM 650 C CA . THR A 1 86 ? 10.129 -11.646 -29.019 1.00 82.69 86 THR A CA 1
ATOM 651 C C . THR A 1 86 ? 9.393 -11.120 -30.247 1.00 82.69 86 THR A C 1
ATOM 653 O O . THR A 1 86 ? 10.024 -10.908 -31.276 1.00 82.69 86 THR A O 1
ATOM 656 N N . VAL A 1 87 ? 8.070 -10.952 -30.163 1.00 85.44 87 VAL A N 1
ATOM 657 C CA . VAL A 1 87 ? 7.238 -10.494 -31.281 1.00 85.44 87 VAL A CA 1
ATOM 658 C C . VAL A 1 87 ? 7.165 -8.971 -31.312 1.00 85.44 87 VAL A C 1
ATOM 660 O O . VAL A 1 87 ? 7.391 -8.370 -32.358 1.00 85.44 87 VAL A O 1
ATOM 663 N N . THR A 1 88 ? 6.868 -8.344 -30.174 1.00 88.44 88 THR A N 1
ATOM 664 C CA . THR A 1 88 ? 6.720 -6.881 -30.074 1.00 88.44 88 THR A CA 1
ATOM 665 C C . THR A 1 88 ? 8.022 -6.163 -29.714 1.00 88.44 88 THR A C 1
ATOM 667 O O . THR A 1 88 ? 8.145 -4.964 -29.944 1.00 88.44 88 THR A O 1
ATOM 670 N N . GLY A 1 89 ? 9.014 -6.873 -29.167 1.00 86.69 89 GLY A N 1
ATOM 671 C CA . GLY A 1 89 ? 10.255 -6.283 -28.659 1.00 86.69 89 GLY A CA 1
ATOM 672 C C . GLY A 1 89 ? 10.085 -5.538 -27.331 1.00 86.69 89 GLY A C 1
ATOM 673 O O . GLY A 1 89 ? 11.057 -4.990 -26.807 1.00 86.69 89 GLY A O 1
ATOM 674 N N . GLU A 1 90 ? 8.878 -5.512 -26.763 1.00 82.31 90 GLU A N 1
ATOM 675 C CA . GLU A 1 90 ? 8.591 -4.781 -25.536 1.00 82.31 90 GLU A CA 1
ATOM 676 C C . GLU A 1 90 ? 9.141 -5.515 -24.311 1.00 82.31 90 GLU A C 1
ATOM 678 O O . GLU A 1 90 ? 8.918 -6.711 -24.109 1.00 82.31 90 GLU A O 1
ATOM 683 N N . THR A 1 91 ? 9.865 -4.788 -23.458 1.00 81.38 91 THR A N 1
ATOM 684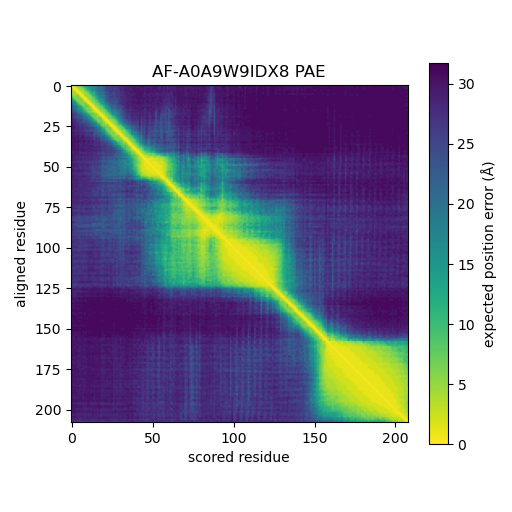 C CA . THR A 1 91 ? 10.372 -5.307 -22.185 1.00 81.38 91 THR A CA 1
ATOM 685 C C . THR A 1 91 ? 9.371 -5.022 -21.074 1.00 81.38 91 THR A C 1
ATOM 687 O O . THR A 1 91 ? 9.209 -3.872 -20.670 1.00 81.38 91 THR A O 1
ATOM 690 N N . SER A 1 92 ? 8.746 -6.059 -20.527 1.00 81.50 92 SER A N 1
ATOM 691 C CA . SER A 1 92 ? 7.866 -5.953 -19.363 1.00 81.50 92 SER A CA 1
ATOM 692 C C . SER A 1 92 ? 8.502 -6.607 -18.136 1.00 81.50 92 SER A C 1
ATOM 694 O O . SER A 1 92 ? 9.307 -7.533 -18.239 1.00 81.50 92 SER A O 1
ATOM 696 N N . VAL A 1 93 ? 8.171 -6.126 -16.938 1.00 84.69 93 VAL A N 1
ATOM 697 C CA . VAL A 1 93 ? 8.594 -6.789 -15.696 1.00 84.69 93 VAL A CA 1
ATOM 698 C C . VAL A 1 93 ? 7.648 -7.959 -15.422 1.00 84.69 93 VAL A C 1
ATOM 700 O O . VAL A 1 93 ? 6.426 -7.796 -15.402 1.00 84.69 93 VAL A O 1
ATOM 703 N N . ARG A 1 94 ? 8.192 -9.153 -15.171 1.00 79.06 94 ARG A N 1
ATOM 704 C CA . ARG A 1 94 ? 7.413 -10.351 -14.846 1.00 79.06 94 ARG A CA 1
ATOM 705 C C . ARG A 1 94 ? 6.547 -10.082 -13.613 1.00 79.06 94 ARG A C 1
ATOM 707 O O . ARG A 1 94 ? 7.016 -9.574 -12.592 1.00 79.06 94 ARG A O 1
ATOM 714 N N . GLY A 1 95 ? 5.257 -10.388 -13.725 1.00 78.38 95 GLY A N 1
ATOM 715 C CA . GLY A 1 95 ? 4.277 -10.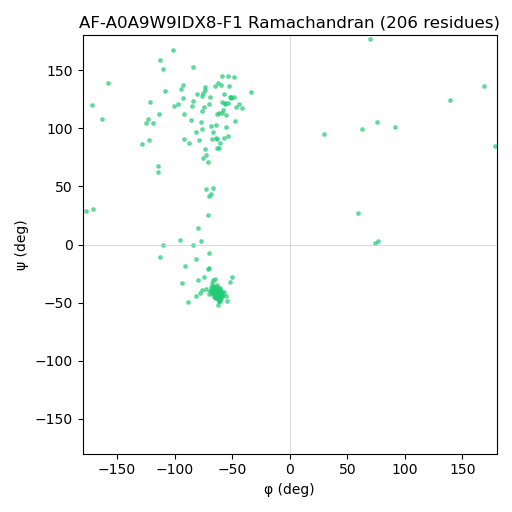122 -12.670 1.00 78.38 95 GLY A CA 1
ATOM 716 C C . GLY A 1 95 ? 3.832 -8.659 -12.544 1.00 78.38 95 GLY A C 1
ATOM 717 O O . GLY A 1 95 ? 3.025 -8.375 -11.666 1.00 78.38 95 GLY A O 1
ATOM 718 N N . ALA A 1 96 ? 4.287 -7.736 -13.404 1.00 81.62 96 ALA A N 1
ATOM 719 C CA . ALA A 1 96 ? 3.789 -6.355 -13.405 1.00 81.62 96 ALA A CA 1
ATOM 720 C C . ALA A 1 96 ? 2.281 -6.289 -13.665 1.00 81.62 96 ALA A C 1
ATOM 722 O O . ALA A 1 96 ? 1.575 -5.600 -12.940 1.00 81.62 96 ALA A O 1
ATOM 723 N N . ALA A 1 97 ? 1.778 -7.064 -14.631 1.00 81.25 97 ALA A N 1
ATOM 724 C CA . ALA A 1 97 ? 0.345 -7.145 -14.910 1.00 81.25 97 ALA A CA 1
ATOM 725 C C . ALA A 1 97 ? -0.460 -7.645 -13.697 1.00 81.25 97 ALA A C 1
ATOM 727 O O . ALA A 1 97 ? -1.514 -7.097 -13.400 1.00 81.25 97 ALA A O 1
ATOM 728 N N . GLY A 1 98 ? 0.066 -8.629 -12.956 1.00 80.75 98 GLY A N 1
ATOM 729 C CA . GLY A 1 98 ? -0.565 -9.131 -11.732 1.00 80.75 98 GLY A CA 1
ATOM 730 C C . GLY A 1 98 ? -0.605 -8.081 -10.621 1.00 80.75 98 GLY A C 1
ATOM 731 O O . GLY A 1 98 ? -1.656 -7.864 -10.035 1.00 80.75 98 GLY A O 1
ATOM 732 N N . ARG A 1 99 ? 0.507 -7.367 -10.388 1.00 83.12 99 ARG A N 1
ATOM 733 C CA . ARG A 1 99 ? 0.557 -6.269 -9.403 1.00 83.12 99 ARG A CA 1
ATOM 734 C C . ARG A 1 99 ? -0.364 -5.107 -9.775 1.00 83.12 99 ARG A C 1
ATOM 736 O O . ARG A 1 99 ? -1.008 -4.531 -8.906 1.00 83.12 99 ARG A O 1
ATOM 743 N N . MET A 1 100 ? -0.447 -4.768 -11.062 1.00 86.75 100 MET A N 1
ATOM 744 C CA . MET A 1 100 ? -1.389 -3.752 -11.531 1.00 86.75 100 MET A CA 1
ATOM 745 C C . MET A 1 100 ? -2.836 -4.211 -11.345 1.00 86.75 100 MET A C 1
ATOM 747 O O . MET A 1 100 ? -3.659 -3.420 -10.903 1.00 86.75 100 MET A O 1
ATOM 751 N N . ALA A 1 101 ? -3.151 -5.481 -11.613 1.00 85.75 101 ALA A N 1
ATOM 752 C CA . ALA A 1 101 ? -4.489 -6.021 -11.379 1.00 85.75 101 ALA A CA 1
ATOM 753 C C . ALA A 1 101 ? -4.890 -5.933 -9.897 1.00 85.75 101 ALA A C 1
ATOM 755 O O . ALA A 1 101 ? -5.967 -5.424 -9.598 1.00 85.75 101 ALA A O 1
ATOM 756 N N . THR A 1 102 ? -4.002 -6.315 -8.971 1.00 90.31 102 THR A N 1
ATOM 757 C CA . THR A 1 102 ? -4.271 -6.198 -7.527 1.00 90.31 102 THR A CA 1
ATOM 758 C C . THR A 1 102 ? -4.451 -4.746 -7.086 1.00 90.31 102 THR A C 1
ATOM 760 O O . THR A 1 102 ? -5.355 -4.449 -6.315 1.00 90.31 102 THR A O 1
ATOM 763 N N . GLN A 1 103 ? -3.644 -3.818 -7.613 1.00 93.06 103 GLN A N 1
ATOM 764 C CA . GLN A 1 103 ? -3.800 -2.385 -7.328 1.00 93.06 103 GLN A CA 1
ATOM 765 C C . GLN A 1 103 ? -5.124 -1.834 -7.864 1.00 93.06 103 GLN A C 1
ATOM 767 O O . GLN A 1 103 ? -5.776 -1.032 -7.205 1.00 93.06 103 GLN A O 1
ATOM 772 N N . ILE A 1 104 ? -5.547 -2.267 -9.053 1.00 94.94 104 ILE A N 1
ATOM 773 C CA . ILE A 1 104 ? -6.842 -1.880 -9.620 1.00 94.94 104 ILE A CA 1
ATOM 774 C C . ILE A 1 104 ? -7.984 -2.378 -8.729 1.00 94.94 104 ILE A C 1
ATOM 776 O O . ILE A 1 104 ? -8.938 -1.637 -8.501 1.00 94.94 104 ILE A O 1
ATOM 780 N N . GLU A 1 105 ? -7.910 -3.613 -8.234 1.00 94.56 105 GLU A N 1
ATOM 781 C CA . GLU A 1 105 ? -8.910 -4.170 -7.315 1.00 94.56 105 GLU A CA 1
ATOM 782 C C . GLU A 1 105 ? -8.960 -3.403 -5.989 1.00 94.56 105 GLU A C 1
ATOM 784 O O . GLU A 1 105 ? -10.043 -3.024 -5.545 1.00 94.56 105 GLU A O 1
ATOM 789 N N . GLU A 1 106 ? -7.803 -3.093 -5.404 1.00 96.44 106 GLU A N 1
ATOM 790 C CA . GLU A 1 106 ? -7.693 -2.297 -4.178 1.00 96.44 106 GLU A CA 1
ATOM 791 C C . GLU A 1 106 ? -8.281 -0.888 -4.355 1.00 96.44 106 GLU A C 1
ATOM 793 O O . GLU A 1 106 ? -9.098 -0.436 -3.549 1.00 96.44 106 GLU A O 1
ATOM 798 N N . LEU A 1 107 ? -7.933 -0.208 -5.451 1.00 96.88 107 LEU A N 1
ATOM 799 C CA . LEU A 1 107 ? -8.465 1.117 -5.766 1.00 96.88 107 LEU A CA 1
ATOM 800 C C . LEU A 1 107 ? -9.979 1.083 -5.986 1.00 96.88 107 LEU A C 1
ATOM 802 O O . LEU A 1 107 ? -10.683 1.968 -5.504 1.00 96.88 107 LEU A O 1
ATOM 806 N N . LYS A 1 108 ? -10.502 0.054 -6.661 1.00 97.56 108 LYS A N 1
ATOM 807 C CA . LYS A 1 108 ? -11.951 -0.129 -6.834 1.00 97.56 108 LYS A CA 1
ATOM 808 C C . LYS A 1 108 ? -12.662 -0.343 -5.502 1.00 97.56 108 LYS A C 1
ATOM 810 O O . LYS A 1 108 ? -13.706 0.264 -5.281 1.00 97.56 108 LYS A O 1
ATOM 815 N N . ALA A 1 109 ? -12.095 -1.154 -4.608 1.00 96.31 109 ALA A N 1
ATOM 816 C CA . ALA A 1 109 ? -12.642 -1.341 -3.268 1.00 96.31 109 ALA A CA 1
ATOM 817 C C . ALA A 1 109 ? -12.660 -0.019 -2.486 1.00 96.31 109 ALA A C 1
ATOM 819 O O . ALA A 1 109 ? -13.652 0.305 -1.837 1.00 96.31 109 ALA A O 1
ATOM 820 N N . ARG A 1 110 ? -11.600 0.793 -2.601 1.00 96.94 110 ARG A N 1
ATOM 821 C CA . ARG A 1 110 ? -11.545 2.104 -1.946 1.00 96.94 110 ARG A CA 1
ATOM 822 C C . ARG A 1 110 ? -12.562 3.094 -2.511 1.00 96.94 110 ARG A C 1
ATOM 824 O O . ARG A 1 110 ? -13.167 3.827 -1.735 1.00 96.94 110 ARG A O 1
ATOM 831 N N . ILE A 1 111 ? -12.756 3.109 -3.830 1.00 97.31 111 ILE A N 1
ATOM 832 C CA . ILE A 1 111 ? -13.788 3.927 -4.482 1.00 97.31 111 ILE A CA 1
ATOM 833 C C . ILE A 1 111 ? -15.171 3.542 -3.956 1.00 97.31 111 ILE A C 1
ATOM 835 O O . ILE A 1 111 ? -15.913 4.430 -3.560 1.00 97.31 111 ILE A O 1
ATOM 839 N N . ALA A 1 112 ? -15.479 2.245 -3.864 1.00 96.50 112 ALA A N 1
ATOM 840 C CA . ALA A 1 112 ? -16.770 1.784 -3.358 1.00 96.50 112 ALA A CA 1
ATOM 841 C C . ALA A 1 112 ? -17.050 2.282 -1.926 1.00 96.50 112 ALA A C 1
ATOM 843 O O . ALA A 1 112 ? -18.137 2.784 -1.657 1.00 96.50 112 ALA A O 1
ATOM 844 N N . VAL A 1 113 ? -16.053 2.227 -1.033 1.00 96.38 113 VAL A N 1
ATOM 845 C CA . VAL A 1 113 ? -16.173 2.764 0.337 1.00 96.38 113 VAL A CA 1
ATOM 846 C C . VAL A 1 113 ? -16.422 4.276 0.326 1.00 96.38 113 VAL A C 1
ATOM 848 O O . VAL A 1 113 ? -17.303 4.767 1.023 1.00 96.38 113 VAL A O 1
ATOM 851 N N . LEU A 1 114 ? -15.680 5.030 -0.489 1.00 96.56 114 LEU A N 1
ATOM 852 C CA . LEU A 1 114 ? -15.850 6.485 -0.587 1.00 96.56 114 LEU A CA 1
ATOM 853 C C . LEU A 1 114 ? -17.195 6.884 -1.208 1.00 96.56 114 LEU A C 1
ATOM 855 O O . LEU A 1 114 ? -17.745 7.936 -0.883 1.00 96.56 114 LEU A O 1
ATOM 859 N N . GLU A 1 115 ? -17.716 6.088 -2.136 1.00 95.62 115 GLU A N 1
ATOM 860 C CA . GLU A 1 115 ? -19.042 6.291 -2.719 1.00 95.62 115 GLU A CA 1
ATOM 861 C C . GLU A 1 115 ? -20.144 6.044 -1.684 1.00 95.62 115 GLU A C 1
ATOM 863 O O . GLU A 1 115 ? -21.089 6.833 -1.613 1.00 95.62 115 GLU A O 1
ATOM 868 N N . GLU A 1 116 ? -19.992 5.021 -0.839 1.00 95.06 116 GLU A N 1
ATOM 869 C CA . GLU A 1 116 ? -20.883 4.754 0.291 1.00 95.06 116 GLU A CA 1
ATOM 870 C C . GLU A 1 116 ? -20.857 5.912 1.299 1.00 95.06 116 GLU A C 1
ATOM 872 O O . GLU A 1 116 ? -21.904 6.509 1.556 1.00 95.06 116 GLU A O 1
ATOM 877 N N . GLU A 1 117 ? -19.674 6.341 1.755 1.00 93.94 117 GLU A N 1
ATOM 878 C CA . GLU A 1 117 ? -19.512 7.499 2.650 1.00 93.94 117 GLU A CA 1
ATOM 879 C C . GLU A 1 117 ? -20.144 8.774 2.058 1.00 93.94 117 GLU A C 1
ATOM 881 O O . GLU A 1 117 ? -20.870 9.508 2.734 1.00 93.94 117 GLU A O 1
ATOM 886 N N . ASN A 1 118 ? -19.930 9.039 0.765 1.00 89.75 118 ASN A N 1
ATOM 887 C CA . ASN A 1 118 ? -20.555 10.175 0.084 1.00 89.75 118 ASN A CA 1
ATOM 88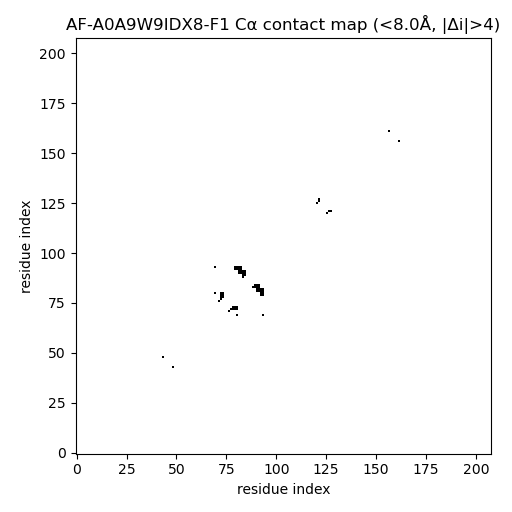8 C C . ASN A 1 118 ? -22.079 10.049 0.016 1.00 89.75 118 ASN A C 1
ATOM 890 O O . ASN A 1 118 ? -22.780 11.059 0.111 1.00 89.75 118 ASN A O 1
ATOM 894 N N . SER A 1 119 ? -22.604 8.838 -0.173 1.00 91.88 119 SER A N 1
ATOM 895 C CA . SER A 1 119 ? -24.044 8.597 -0.190 1.00 91.88 119 SER A CA 1
ATOM 896 C C . SER A 1 119 ? -24.667 8.869 1.182 1.00 91.88 119 SER A C 1
ATOM 898 O O . SER A 1 119 ? -25.678 9.569 1.261 1.00 91.88 119 SER A O 1
ATOM 900 N N . GLU A 1 120 ? -24.011 8.445 2.265 1.00 91.50 120 GLU A N 1
ATOM 901 C CA . GLU A 1 120 ? -24.436 8.716 3.639 1.00 91.50 120 GLU A CA 1
ATOM 902 C C . GLU A 1 120 ? -24.419 10.214 3.949 1.00 91.50 120 GLU A C 1
ATOM 904 O O . GLU A 1 120 ? -25.383 10.755 4.493 1.00 91.50 120 GLU A O 1
ATOM 909 N N . ILE A 1 121 ? -23.354 10.914 3.550 1.00 90.00 121 ILE A N 1
ATOM 910 C CA . ILE A 1 121 ? -23.238 12.369 3.704 1.00 90.00 121 ILE A CA 1
ATOM 911 C C . ILE A 1 121 ? -24.354 13.076 2.924 1.00 90.00 121 ILE A C 1
ATOM 913 O O . ILE A 1 121 ? -25.004 13.971 3.465 1.00 90.00 121 ILE A O 1
ATOM 917 N N . ARG A 1 122 ? -24.634 12.663 1.682 1.00 86.62 122 ARG A N 1
ATOM 918 C CA . ARG A 1 122 ? -25.729 13.229 0.873 1.00 86.62 122 ARG A CA 1
ATOM 919 C C . ARG A 1 122 ? -27.101 12.996 1.502 1.00 86.62 122 ARG A C 1
ATOM 921 O O . ARG A 1 122 ? -27.940 13.890 1.443 1.00 86.62 122 ARG A O 1
ATOM 928 N N . ILE A 1 123 ? -27.331 11.836 2.117 1.00 88.06 123 ILE A N 1
ATOM 929 C CA . ILE A 1 123 ? -28.569 11.551 2.859 1.00 88.06 123 ILE A CA 1
ATOM 930 C C . ILE A 1 123 ? -28.655 12.436 4.110 1.00 88.06 123 ILE A C 1
ATOM 932 O O . ILE A 1 123 ? -29.710 12.997 4.399 1.00 88.06 123 ILE A O 1
ATOM 936 N N . LYS A 1 124 ? -27.545 12.593 4.838 1.00 88.12 124 LYS A N 1
ATOM 937 C CA . LYS A 1 124 ? -27.491 13.309 6.118 1.00 88.12 124 LYS A CA 1
ATOM 938 C C . LYS A 1 124 ? -27.605 14.828 5.980 1.00 88.12 124 LYS A C 1
ATOM 940 O O . LYS A 1 124 ? -28.232 15.463 6.824 1.00 88.12 124 LYS A O 1
ATOM 945 N N . TYR A 1 125 ? -26.991 15.410 4.954 1.00 85.25 125 TYR A N 1
ATOM 946 C CA . TYR A 1 125 ? -26.914 16.864 4.766 1.00 85.25 125 TYR A CA 1
ATOM 947 C C . TYR A 1 125 ? -27.756 17.374 3.587 1.00 85.25 125 TYR A C 1
ATOM 949 O O . TYR A 1 125 ? -27.810 18.579 3.351 1.00 85.25 125 TYR A O 1
ATOM 957 N N . GLY A 1 126 ? -28.445 16.478 2.873 1.00 73.88 126 GLY A N 1
ATOM 958 C CA . GLY A 1 126 ? -29.155 16.804 1.641 1.00 73.88 126 GLY A CA 1
ATOM 959 C C . GLY A 1 126 ? -28.195 17.133 0.488 1.00 73.88 126 GLY A C 1
ATOM 960 O O . GLY A 1 126 ? -26.972 17.160 0.662 1.00 73.88 126 GLY A O 1
ATOM 961 N N . PRO A 1 127 ? -28.713 17.381 -0.727 1.00 70.44 127 PRO A N 1
ATOM 962 C CA . PRO A 1 127 ? -27.888 17.901 -1.804 1.00 70.44 127 PRO A CA 1
ATOM 963 C C . PRO A 1 127 ? -27.344 19.268 -1.376 1.00 70.44 127 PRO A C 1
ATOM 965 O O . PRO A 1 127 ? -28.104 20.224 -1.238 1.00 70.44 127 PRO A O 1
ATOM 968 N N . MET A 1 128 ? -26.026 19.366 -1.180 1.00 58.84 128 MET A N 1
ATOM 969 C CA . MET A 1 128 ? -25.309 20.641 -1.159 1.00 58.84 128 MET A CA 1
ATOM 970 C C . MET A 1 128 ? -25.486 21.280 -2.540 1.00 58.84 128 MET A C 1
ATOM 972 O O . MET A 1 128 ? -24.659 21.115 -3.435 1.00 58.84 128 MET A O 1
ATOM 976 N N . THR A 1 129 ? -26.610 21.963 -2.753 1.00 61.44 129 THR A N 1
ATOM 977 C CA . THR A 1 129 ? -26.763 22.887 -3.866 1.00 61.44 129 THR A CA 1
ATOM 978 C C . THR A 1 129 ? -25.803 24.026 -3.578 1.00 61.44 129 THR A C 1
ATOM 980 O O . THR A 1 129 ? -26.109 24.921 -2.788 1.00 61.44 129 THR A O 1
ATOM 983 N N . VAL A 1 130 ? -24.612 23.973 -4.167 1.00 58.53 130 VAL A N 1
ATOM 984 C CA . VAL A 1 130 ? -23.792 25.173 -4.303 1.00 58.53 130 VAL A CA 1
ATOM 985 C C . VAL A 1 130 ? -24.689 26.171 -5.039 1.00 58.53 130 VAL A C 1
ATOM 987 O O . VAL A 1 130 ? -25.212 25.808 -6.096 1.00 58.53 130 VAL A O 1
ATOM 990 N N . PRO A 1 131 ? -24.997 27.352 -4.476 1.00 53.06 131 PRO A N 1
ATOM 991 C CA . PRO A 1 131 ? -25.867 28.293 -5.153 1.00 53.06 131 PRO A CA 1
ATOM 992 C C . PRO A 1 131 ? -25.234 28.645 -6.499 1.00 53.06 131 PRO A C 1
ATOM 994 O O . PRO A 1 131 ? -24.186 29.278 -6.561 1.00 53.06 131 PRO A O 1
ATOM 997 N N . GLU A 1 132 ? -25.900 28.226 -7.573 1.00 53.69 132 GLU A N 1
ATOM 998 C CA . GLU A 1 132 ? -25.640 28.532 -8.983 1.00 53.69 132 GLU A CA 1
ATOM 999 C C . GLU A 1 132 ? -25.929 30.017 -9.281 1.00 53.69 132 GLU A C 1
ATOM 1001 O O . GLU A 1 132 ? -26.590 30.388 -10.244 1.00 53.69 132 GLU A O 1
ATOM 1006 N N . LYS A 1 133 ? -25.495 30.909 -8.392 1.00 52.09 133 LYS A N 1
ATOM 1007 C CA . LYS A 1 133 ? -25.606 32.356 -8.537 1.00 52.09 133 LYS A CA 1
ATOM 1008 C C . LYS A 1 133 ? -24.213 32.940 -8.654 1.00 52.09 133 LYS A C 1
ATOM 1010 O O . LYS A 1 133 ? -23.806 33.692 -7.788 1.00 52.09 133 LYS A O 1
ATOM 1015 N N . GLU A 1 134 ? -23.506 32.547 -9.709 1.00 52.34 134 GLU A N 1
ATOM 1016 C CA . GLU A 1 134 ? -22.451 33.352 -10.347 1.00 52.34 134 GLU A CA 1
ATOM 1017 C C . GLU A 1 134 ? -21.960 32.736 -11.674 1.00 52.34 134 GLU A C 1
ATOM 1019 O O . GLU A 1 134 ? -20.828 32.945 -12.099 1.00 52.34 134 GLU A O 1
ATOM 1024 N N . LEU A 1 135 ? -22.831 32.029 -12.411 1.00 48.88 135 LEU A N 1
ATOM 1025 C CA . LEU A 1 135 ? -22.638 31.906 -13.859 1.00 48.88 135 LEU A CA 1
ATOM 1026 C C . LEU A 1 135 ? -23.013 33.252 -14.488 1.00 48.88 135 LEU A C 1
ATOM 1028 O O . LEU A 1 135 ? -24.137 33.476 -14.939 1.00 48.88 135 LEU A O 1
ATOM 1032 N N . LEU A 1 136 ? -22.056 34.180 -14.458 1.00 48.47 136 LEU A N 1
ATOM 1033 C CA . LEU A 1 136 ? -22.107 35.400 -15.245 1.00 48.47 136 LEU A CA 1
ATOM 1034 C C . LEU A 1 136 ? -22.279 35.006 -16.710 1.00 48.47 136 LEU A C 1
ATOM 1036 O O . LEU A 1 136 ? -21.405 34.422 -17.348 1.00 48.47 136 LEU A O 1
ATOM 1040 N N . THR A 1 137 ? -23.457 35.329 -17.224 1.00 48.22 137 THR A N 1
ATOM 1041 C CA . THR A 1 137 ? -23.792 35.312 -18.637 1.00 48.22 137 THR A CA 1
ATOM 1042 C C . THR A 1 137 ? -22.919 36.361 -19.326 1.00 48.22 137 THR A C 1
ATOM 1044 O O . THR A 1 137 ? -23.274 37.536 -19.375 1.00 48.22 137 THR A O 1
ATOM 1047 N N . ILE A 1 138 ? -21.744 35.969 -19.818 1.00 50.59 138 ILE A N 1
ATOM 1048 C CA . ILE A 1 138 ? -20.940 36.845 -20.673 1.00 50.59 138 ILE A CA 1
ATOM 1049 C C . ILE A 1 138 ? -21.593 36.832 -22.056 1.00 50.59 138 ILE A C 1
ATOM 1051 O O . ILE A 1 138 ? -21.449 35.891 -22.836 1.00 50.59 138 ILE A O 1
ATOM 1055 N N . SER A 1 139 ? -22.372 37.879 -22.317 1.00 48.50 139 SER A N 1
ATOM 1056 C CA . SER A 1 139 ? -22.848 38.247 -23.648 1.00 48.50 139 SER A CA 1
ATOM 1057 C C . SER A 1 139 ? -21.641 38.515 -24.568 1.00 48.50 139 SER A C 1
ATOM 1059 O O . SER A 1 139 ? -20.692 39.165 -24.132 1.00 48.50 139 SER A O 1
ATOM 1061 N N . PRO A 1 140 ? -21.637 38.052 -25.832 1.00 52.22 140 PRO A N 1
ATOM 1062 C CA . PRO A 1 140 ? -20.459 38.073 -26.707 1.00 52.22 140 PRO A CA 1
ATOM 1063 C C . PRO A 1 140 ? -20.171 39.437 -27.358 1.00 52.22 140 PRO A C 1
ATOM 1065 O O . PRO A 1 140 ? -19.387 39.517 -28.300 1.00 52.22 140 PRO A O 1
ATOM 1068 N N . ALA A 1 141 ? -20.791 40.514 -26.889 1.00 49.12 141 ALA A N 1
ATOM 1069 C CA . ALA A 1 141 ? -20.594 41.852 -27.423 1.00 49.12 141 ALA A CA 1
ATOM 1070 C C . ALA A 1 141 ? -20.267 42.788 -26.267 1.00 49.12 141 ALA A C 1
ATOM 1072 O O . ALA A 1 141 ? -21.176 43.317 -25.648 1.00 49.12 141 ALA A O 1
ATOM 1073 N N . ASP A 1 142 ? -18.983 42.860 -25.919 1.00 43.88 142 ASP A N 1
ATOM 1074 C CA . ASP A 1 142 ? -18.286 44.091 -25.534 1.00 43.88 142 ASP A CA 1
ATOM 1075 C C . ASP A 1 142 ? -16.843 43.737 -25.160 1.00 43.88 142 ASP A C 1
ATOM 1077 O O . ASP A 1 142 ? -16.461 43.508 -24.013 1.00 43.88 142 ASP A O 1
ATOM 1081 N N . THR A 1 143 ? -16.013 43.675 -26.199 1.00 54.47 143 THR A N 1
ATOM 1082 C CA . THR A 1 143 ? -14.558 43.788 -26.116 1.00 54.47 143 THR A CA 1
ATOM 1083 C C . THR A 1 143 ? -14.187 45.150 -25.536 1.00 54.47 143 THR A C 1
ATOM 1085 O O . THR A 1 143 ? -13.907 46.100 -26.262 1.00 54.47 143 THR A O 1
ATOM 1088 N N . HIS A 1 144 ? -14.115 45.229 -24.214 1.00 49.94 144 HIS A N 1
ATOM 1089 C CA . HIS A 1 144 ? -13.220 46.154 -23.541 1.00 49.94 144 HIS A CA 1
ATOM 1090 C C . HIS A 1 144 ? -12.245 45.330 -22.713 1.00 49.94 144 HIS A C 1
ATOM 1092 O O . HIS A 1 144 ? -12.586 44.759 -21.682 1.00 49.94 144 HIS A O 1
ATOM 1098 N N . ILE A 1 145 ? -11.020 45.247 -23.234 1.00 52.66 145 ILE A N 1
ATOM 1099 C CA . ILE A 1 145 ? -9.838 44.714 -22.564 1.00 52.66 145 ILE A CA 1
ATOM 1100 C C . ILE A 1 145 ? -9.576 45.621 -21.355 1.00 52.66 145 ILE A C 1
ATOM 1102 O O . ILE A 1 145 ? -8.805 46.574 -21.422 1.00 52.66 145 ILE A O 1
ATOM 1106 N N . ALA A 1 146 ? -10.278 45.366 -20.256 1.00 43.75 146 ALA A N 1
ATOM 1107 C CA . ALA A 1 146 ? -9.816 45.760 -18.944 1.00 43.75 146 ALA A CA 1
ATOM 1108 C C . ALA A 1 146 ? -8.698 44.780 -18.594 1.00 43.75 146 ALA A C 1
ATOM 1110 O O . ALA A 1 146 ? -8.906 43.566 -18.584 1.00 43.75 146 ALA A O 1
ATOM 1111 N N . ALA A 1 147 ? -7.495 45.316 -18.400 1.00 46.81 147 ALA A N 1
ATOM 1112 C CA . ALA A 1 147 ? -6.356 44.570 -17.903 1.00 46.81 147 ALA A CA 1
ATOM 1113 C C . ALA A 1 147 ? -6.801 43.738 -16.696 1.00 46.81 147 ALA A C 1
ATOM 1115 O O . ALA A 1 147 ? -7.266 44.286 -15.695 1.00 46.81 147 ALA A O 1
ATOM 1116 N N . PHE A 1 148 ? -6.693 42.416 -16.825 1.00 44.16 148 PHE A N 1
ATOM 1117 C CA . PHE A 1 148 ? -6.812 41.518 -15.691 1.00 44.16 148 PHE A CA 1
ATOM 1118 C C . PHE A 1 148 ? -5.863 42.031 -14.599 1.00 44.16 148 PHE A C 1
ATOM 1120 O O . PHE A 1 148 ? -4.682 42.235 -14.904 1.00 44.16 148 PHE A O 1
ATOM 1127 N N . PRO A 1 149 ? -6.323 42.253 -13.353 1.00 49.06 149 PRO A N 1
ATOM 1128 C CA . PRO A 1 149 ? -5.388 42.317 -12.246 1.00 49.06 149 PRO A CA 1
ATOM 1129 C C . PRO A 1 149 ? -4.621 40.995 -12.267 1.00 49.06 149 PRO A C 1
ATOM 1131 O O . PRO A 1 149 ? -5.218 39.914 -12.295 1.00 49.06 149 PRO A O 1
ATOM 1134 N N . SER A 1 150 ? -3.302 41.104 -12.381 1.00 50.28 150 SER A N 1
ATOM 1135 C CA . SER A 1 150 ? -2.371 39.989 -12.346 1.00 50.28 150 SER A CA 1
ATOM 1136 C C . SER A 1 150 ? -2.762 39.053 -11.206 1.00 50.28 150 SER A C 1
ATOM 1138 O O . SER A 1 150 ? -2.825 39.455 -10.049 1.00 50.28 150 SER A O 1
ATOM 1140 N N . SER A 1 151 ? -3.057 37.796 -11.540 1.00 53.78 151 SER A N 1
ATOM 1141 C CA . SER A 1 151 ? -3.285 36.715 -10.576 1.00 53.78 151 SER A CA 1
ATOM 1142 C C . SER A 1 151 ? -1.966 36.281 -9.915 1.00 53.78 151 SER A C 1
ATOM 1144 O O . SER A 1 151 ? -1.636 35.100 -9.864 1.00 53.78 151 SER A O 1
ATOM 1146 N N . GLU A 1 152 ? -1.183 37.248 -9.447 1.00 53.22 152 GLU A N 1
ATOM 1147 C CA . GLU A 1 152 ? -0.052 37.052 -8.552 1.00 53.22 152 GLU A CA 1
ATOM 1148 C C . GLU A 1 152 ? -0.612 37.083 -7.132 1.00 53.22 152 GLU A C 1
ATOM 1150 O O . GLU A 1 152 ? -0.739 38.159 -6.577 1.00 53.22 152 GLU A O 1
ATOM 1155 N N . ASP A 1 153 ? -1.068 35.938 -6.610 1.00 47.44 153 ASP A N 1
ATOM 1156 C CA . ASP A 1 153 ? -1.087 35.646 -5.155 1.00 47.44 153 ASP A CA 1
ATOM 1157 C C . ASP A 1 153 ? -1.601 34.227 -4.817 1.00 47.44 153 ASP A C 1
ATOM 1159 O O . ASP A 1 153 ? -2.102 33.946 -3.731 1.00 47.44 153 ASP A O 1
ATOM 1163 N N . LEU A 1 154 ? -1.415 33.264 -5.724 1.00 49.38 154 LEU A N 1
ATOM 1164 C CA . LEU A 1 154 ? -1.338 31.847 -5.356 1.00 49.38 154 LEU A CA 1
ATOM 1165 C C . LEU A 1 154 ? 0.078 31.367 -5.672 1.00 49.38 154 LEU A C 1
ATOM 1167 O O . LEU A 1 154 ? 0.307 30.584 -6.592 1.00 49.38 154 LEU A O 1
ATOM 1171 N N . GLN A 1 155 ? 1.048 31.889 -4.914 1.00 59.88 155 GLN A N 1
ATOM 1172 C CA . GLN A 1 155 ? 2.380 31.295 -4.829 1.00 59.88 155 GLN A CA 1
ATOM 1173 C C . GLN A 1 155 ? 2.221 29.899 -4.220 1.00 59.88 155 GLN A C 1
ATOM 1175 O O . GLN A 1 155 ? 2.209 29.720 -3.003 1.00 59.88 155 GLN A O 1
ATOM 1180 N N . LEU A 1 156 ? 2.043 28.899 -5.084 1.00 59.56 156 LEU A N 1
ATOM 1181 C CA . LEU A 1 156 ? 2.262 27.508 -4.716 1.00 59.56 156 LEU A CA 1
ATOM 1182 C C . LEU A 1 156 ? 3.664 27.430 -4.094 1.00 59.56 156 LEU A C 1
ATOM 1184 O O . LEU A 1 156 ? 4.609 27.920 -4.723 1.00 59.56 156 LEU A O 1
ATOM 1188 N N . PRO A 1 157 ? 3.807 26.868 -2.877 1.00 66.00 157 PRO A N 1
ATOM 1189 C CA . PRO A 1 157 ? 5.112 26.718 -2.254 1.00 66.00 157 PRO A CA 1
ATOM 1190 C C . PRO A 1 157 ? 6.027 26.017 -3.245 1.00 66.00 157 PRO A C 1
ATOM 1192 O O . PRO A 1 157 ? 5.612 25.076 -3.935 1.00 66.00 157 PRO A O 1
ATOM 1195 N N . SER A 1 158 ? 7.257 26.510 -3.352 1.00 81.81 158 SER A N 1
ATOM 1196 C CA . SER A 1 158 ? 8.223 25.914 -4.262 1.00 81.81 158 SER A CA 1
ATOM 1197 C C . SER A 1 158 ? 8.324 24.417 -3.958 1.00 81.81 158 SER A C 1
ATOM 1199 O O . SER A 1 158 ? 8.196 23.981 -2.810 1.00 81.81 158 SER A O 1
ATOM 1201 N N . THR A 1 159 ? 8.531 23.598 -4.987 1.00 83.12 159 THR A N 1
ATOM 1202 C CA . THR A 1 159 ? 8.602 22.136 -4.829 1.00 83.12 159 THR A CA 1
ATOM 1203 C C . THR A 1 159 ? 9.594 21.722 -3.734 1.00 83.12 159 THR A C 1
ATOM 1205 O O . THR A 1 159 ? 9.336 20.768 -3.005 1.00 83.12 159 THR A O 1
ATOM 1208 N N . GLY A 1 160 ? 10.675 22.489 -3.544 1.00 88.00 160 GLY A N 1
ATOM 1209 C CA . GLY A 1 160 ? 11.633 22.304 -2.453 1.00 88.00 160 GLY A CA 1
ATOM 1210 C C . GLY A 1 160 ? 11.073 22.583 -1.051 1.00 88.00 160 GLY A C 1
ATOM 1211 O O . GLY A 1 160 ? 11.330 21.809 -0.131 1.00 88.00 160 GLY A O 1
ATOM 1212 N N . GLU A 1 161 ? 10.273 23.636 -0.869 1.00 88.50 161 GLU A N 1
ATOM 1213 C CA . GLU A 1 161 ? 9.642 23.950 0.424 1.00 88.50 161 GLU A CA 1
ATOM 1214 C C . GLU A 1 161 ? 8.622 22.888 0.836 1.00 88.50 161 GLU A C 1
ATOM 1216 O O . GLU A 1 161 ? 8.554 22.513 2.009 1.00 88.50 161 GLU A O 1
ATOM 1221 N N . TYR A 1 162 ? 7.865 22.364 -0.132 1.00 90.75 162 TYR A N 1
ATOM 1222 C CA . TYR A 1 162 ? 6.918 21.278 0.103 1.00 90.75 162 TYR A CA 1
ATOM 1223 C C . TYR A 1 162 ? 7.627 19.987 0.540 1.00 90.75 162 TYR A C 1
ATOM 1225 O O . TYR A 1 162 ? 7.221 19.361 1.520 1.00 90.75 162 TYR A O 1
ATOM 1233 N N . ILE A 1 163 ? 8.732 19.628 -0.120 1.00 91.81 163 ILE A N 1
ATOM 1234 C CA . ILE A 1 163 ? 9.545 18.462 0.258 1.00 91.81 163 ILE A CA 1
ATOM 1235 C C . ILE A 1 163 ? 10.105 18.634 1.678 1.00 91.81 163 ILE A C 1
ATOM 1237 O O . ILE A 1 163 ? 9.934 17.752 2.517 1.00 91.81 163 ILE A O 1
ATOM 1241 N N . ALA A 1 164 ? 10.673 19.799 2.001 1.00 95.00 164 ALA A N 1
ATOM 1242 C CA . ALA A 1 164 ? 11.202 20.073 3.338 1.00 95.00 164 ALA A CA 1
ATOM 1243 C C . ALA A 1 164 ? 10.111 20.093 4.430 1.00 95.00 164 ALA A C 1
ATOM 1245 O O . ALA A 1 164 ? 10.374 19.804 5.602 1.00 95.00 164 ALA A O 1
ATOM 1246 N N . ALA A 1 165 ? 8.874 20.464 4.087 1.00 95.12 165 ALA A N 1
ATOM 1247 C CA . ALA A 1 165 ? 7.734 20.363 4.995 1.00 95.12 165 ALA A CA 1
ATOM 1248 C C . ALA A 1 165 ? 7.335 18.899 5.244 1.00 95.12 165 ALA A C 1
ATOM 1250 O O . ALA A 1 165 ? 7.118 18.521 6.397 1.00 95.12 165 ALA A O 1
ATOM 1251 N N . LEU A 1 166 ? 7.308 18.067 4.198 1.00 95.44 166 LEU A N 1
ATOM 1252 C CA . LEU A 1 166 ? 7.031 16.634 4.318 1.00 95.44 166 LEU A CA 1
ATOM 1253 C C . LEU A 1 166 ? 8.096 15.898 5.137 1.00 95.44 166 LEU A C 1
ATOM 1255 O O . LEU A 1 166 ? 7.754 15.083 5.990 1.00 95.44 166 LEU A O 1
ATOM 1259 N N . GLU A 1 167 ? 9.378 16.207 4.946 1.00 96.62 167 GLU A N 1
ATOM 1260 C CA . GLU A 1 167 ? 10.465 15.610 5.734 1.00 96.62 167 GLU A CA 1
ATOM 1261 C C . GLU A 1 167 ? 10.352 15.961 7.227 1.00 96.62 167 GLU A C 1
ATOM 1263 O O . GLU A 1 167 ? 10.497 15.097 8.098 1.00 96.62 167 GLU A O 1
ATOM 1268 N N . ARG A 1 168 ? 10.001 17.213 7.549 1.00 97.06 168 ARG A N 1
ATOM 1269 C CA . ARG A 1 168 ? 9.716 17.631 8.932 1.00 97.06 168 ARG A CA 1
ATOM 1270 C C . ARG A 1 168 ? 8.496 16.919 9.517 1.00 97.06 168 ARG A C 1
ATOM 1272 O O . ARG A 1 168 ? 8.530 16.506 10.673 1.00 97.06 168 ARG A O 1
ATOM 1279 N N . ALA A 1 169 ? 7.435 16.739 8.737 1.00 97.31 169 ALA A N 1
ATOM 1280 C CA . ALA A 1 169 ? 6.261 15.997 9.187 1.00 97.31 169 ALA A CA 1
ATOM 1281 C C . ALA A 1 169 ? 6.592 14.516 9.446 1.00 97.31 169 ALA A C 1
ATOM 1283 O O . ALA A 1 169 ? 6.224 13.975 10.487 1.00 97.31 169 ALA A O 1
ATOM 1284 N N . ASN A 1 170 ? 7.353 13.875 8.554 1.00 95.88 170 ASN A N 1
ATOM 1285 C CA . ASN A 1 170 ? 7.771 12.480 8.709 1.00 95.88 170 ASN A CA 1
ATOM 1286 C C . ASN A 1 170 ? 8.659 12.267 9.937 1.00 95.88 170 ASN A C 1
ATOM 1288 O O . ASN A 1 170 ? 8.464 11.306 10.679 1.00 95.88 170 ASN A O 1
ATOM 1292 N N . THR A 1 171 ? 9.602 13.173 10.195 1.00 97.81 171 THR A N 1
ATOM 1293 C CA . THR A 1 171 ? 10.447 13.094 11.399 1.00 97.81 171 THR A CA 1
ATOM 1294 C C . THR A 1 171 ? 9.629 13.259 12.682 1.00 97.81 171 THR A C 1
ATOM 1296 O O . THR A 1 171 ? 9.822 12.496 13.629 1.00 97.81 171 THR A O 1
ATOM 1299 N N . GLN A 1 172 ? 8.653 14.173 12.705 1.00 98.12 172 GLN A N 1
ATOM 1300 C CA . GLN A 1 172 ? 7.728 14.314 13.837 1.00 98.12 172 GLN A CA 1
ATOM 1301 C C . GLN A 1 172 ? 6.856 13.070 14.047 1.00 98.12 172 GLN A C 1
ATOM 1303 O O . GLN A 1 172 ? 6.672 12.635 15.185 1.00 98.12 172 GLN A O 1
ATOM 1308 N N . LEU A 1 173 ? 6.326 12.487 12.969 1.00 98.00 173 LEU A N 1
ATOM 1309 C CA . LEU A 1 173 ? 5.527 11.263 13.041 1.00 98.00 173 LEU A CA 1
ATOM 1310 C C . LEU A 1 173 ? 6.357 10.084 13.547 1.00 98.00 173 LEU A C 1
ATOM 1312 O O . LEU A 1 173 ? 5.892 9.347 14.412 1.00 98.00 173 LEU A O 1
ATOM 1316 N N . SER A 1 174 ? 7.600 9.948 13.079 1.00 97.50 174 SER A N 1
ATOM 1317 C CA . SER A 1 174 ? 8.520 8.920 13.567 1.00 97.50 174 SER A CA 1
ATOM 1318 C C . SER A 1 174 ? 8.770 9.063 15.068 1.00 97.50 174 SER A C 1
ATOM 1320 O O . SER A 1 174 ? 8.711 8.070 15.787 1.00 97.50 174 SER A O 1
ATOM 1322 N N . PHE A 1 175 ? 8.999 10.285 15.556 1.00 98.56 175 PHE A N 1
ATOM 1323 C CA . PHE A 1 175 ? 9.190 10.531 16.985 1.00 98.56 175 PHE A CA 1
ATOM 1324 C C . PHE A 1 175 ? 7.949 10.131 17.797 1.00 98.56 175 PHE A C 1
ATOM 1326 O O . PHE A 1 175 ? 8.051 9.357 18.748 1.00 98.56 175 PHE A O 1
ATOM 1333 N N . ARG A 1 176 ? 6.759 10.570 17.368 1.00 98.19 176 ARG A N 1
ATOM 1334 C CA . ARG A 1 176 ? 5.492 10.198 18.021 1.00 98.19 176 ARG A CA 1
ATOM 1335 C C . ARG A 1 176 ? 5.240 8.691 18.010 1.00 98.19 176 ARG A C 1
ATOM 1337 O O . ARG A 1 176 ? 4.740 8.164 18.997 1.00 98.19 176 ARG A O 1
ATOM 1344 N N . SER A 1 177 ? 5.599 7.995 16.930 1.00 97.62 177 SER A N 1
ATOM 1345 C CA . SER A 1 177 ? 5.484 6.533 16.857 1.00 97.62 177 SER A CA 1
ATOM 1346 C C . SER A 1 177 ? 6.330 5.866 17.938 1.00 97.62 177 SER A C 1
ATOM 1348 O O . SER A 1 177 ? 5.816 5.055 18.702 1.00 97.62 177 SER A O 1
ATOM 1350 N N . THR A 1 178 ? 7.597 6.272 18.075 1.00 98.31 178 THR A N 1
ATOM 1351 C CA 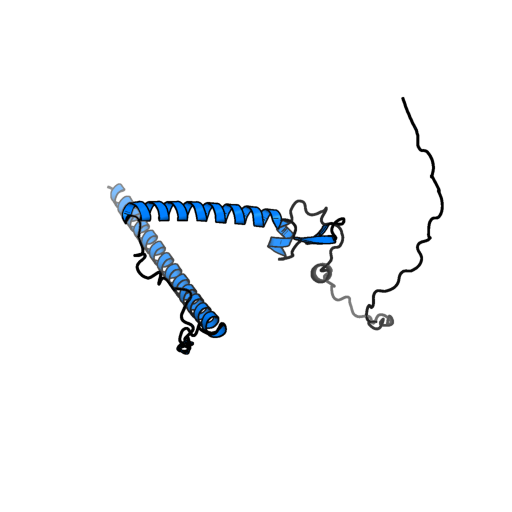. THR A 1 178 ? 8.488 5.711 19.104 1.00 98.31 178 THR A CA 1
ATOM 1352 C C . THR A 1 178 ? 8.008 6.012 20.525 1.00 98.31 178 THR A C 1
ATOM 1354 O O . THR A 1 178 ? 8.082 5.154 21.401 1.00 98.31 178 THR A O 1
ATOM 1357 N N . GLU A 1 179 ? 7.456 7.204 20.760 1.00 98.56 179 GLU A N 1
ATOM 1358 C CA . GLU A 1 179 ? 6.881 7.574 22.054 1.00 98.56 179 GLU A CA 1
ATOM 1359 C C . GLU A 1 179 ? 5.672 6.695 22.405 1.00 98.56 179 GLU A C 1
ATOM 1361 O O . GLU A 1 179 ? 5.592 6.158 23.512 1.00 98.56 179 GLU A O 1
ATOM 1366 N N . LEU A 1 180 ? 4.764 6.482 21.448 1.00 98.31 180 LEU A N 1
ATOM 1367 C CA . LEU A 1 180 ? 3.602 5.613 21.629 1.00 98.31 180 LEU A CA 1
ATOM 1368 C C . LEU A 1 180 ? 3.999 4.149 21.835 1.00 98.31 180 LEU A C 1
ATOM 1370 O O . LEU A 1 180 ? 3.361 3.454 22.623 1.00 98.31 180 LEU A O 1
ATOM 1374 N N . GLU A 1 181 ? 5.036 3.661 21.159 1.00 98.31 181 GLU A N 1
ATOM 1375 C CA . GLU A 1 181 ? 5.564 2.309 21.373 1.00 98.31 181 GLU A CA 1
ATOM 1376 C C . GLU A 1 181 ? 6.077 2.129 22.806 1.00 98.31 181 GLU A C 1
ATOM 1378 O O . GLU A 1 181 ? 5.746 1.138 23.464 1.00 98.31 181 GLU A O 1
ATOM 1383 N N . ILE A 1 182 ? 6.817 3.114 23.323 1.00 98.56 182 ILE A N 1
ATOM 1384 C CA . ILE A 1 182 ? 7.301 3.114 24.708 1.00 98.56 182 ILE A CA 1
ATOM 1385 C C . ILE A 1 182 ? 6.123 3.156 25.689 1.00 98.56 182 ILE A C 1
ATOM 1387 O O . ILE A 1 182 ? 6.082 2.357 26.625 1.00 98.56 182 ILE A O 1
ATOM 1391 N N . GLN A 1 183 ? 5.137 4.030 25.469 1.00 98.12 183 GLN A N 1
ATOM 1392 C CA . GLN A 1 183 ? 3.947 4.110 26.325 1.00 98.12 183 GLN A CA 1
ATOM 1393 C C . GLN A 1 183 ? 3.151 2.801 26.329 1.00 98.12 183 GLN A C 1
ATOM 1395 O O . GLN A 1 183 ? 2.766 2.315 27.391 1.00 98.12 183 GLN A O 1
ATOM 1400 N N . ASN A 1 184 ? 2.950 2.186 25.161 1.00 97.94 184 ASN A N 1
ATOM 1401 C CA . ASN A 1 184 ? 2.279 0.892 25.055 1.00 97.94 184 ASN A CA 1
ATOM 1402 C C . ASN A 1 184 ? 3.036 -0.206 25.801 1.00 97.94 184 ASN A C 1
ATOM 1404 O O . ASN A 1 184 ? 2.412 -1.050 26.443 1.00 97.94 184 ASN A O 1
ATOM 1408 N N . LYS A 1 185 ? 4.370 -0.199 25.739 1.00 98.50 185 LYS A N 1
ATOM 1409 C CA . LYS A 1 185 ? 5.195 -1.142 26.494 1.00 98.50 185 LYS A CA 1
ATOM 1410 C C . LYS A 1 185 ? 4.984 -0.981 28.002 1.00 98.50 185 LYS A C 1
ATOM 1412 O O . LYS A 1 185 ? 4.700 -1.968 28.671 1.00 98.50 185 LYS A O 1
ATOM 1417 N N . ILE A 1 186 ? 5.035 0.252 28.509 1.00 98.56 186 ILE A N 1
ATOM 1418 C CA . ILE A 1 186 ? 4.816 0.552 29.933 1.00 98.56 186 ILE A CA 1
ATOM 1419 C C . ILE A 1 186 ? 3.422 0.100 30.381 1.00 98.56 186 ILE A C 1
ATOM 1421 O O . ILE A 1 186 ? 3.282 -0.536 31.422 1.00 98.56 186 ILE A O 1
ATOM 1425 N N . LEU A 1 187 ? 2.385 0.390 29.592 1.00 98.38 187 LEU A N 1
ATOM 1426 C CA . LEU A 1 187 ? 1.017 -0.020 29.919 1.00 98.38 187 LEU A C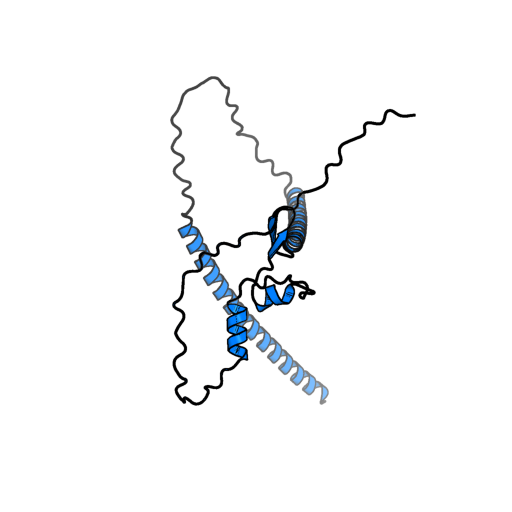A 1
ATOM 1427 C C . LEU A 1 187 ? 0.871 -1.544 29.975 1.00 98.38 187 LEU A C 1
ATOM 1429 O O . LEU A 1 187 ? 0.192 -2.058 30.861 1.00 98.38 187 LEU A O 1
ATOM 1433 N N . ARG A 1 188 ? 1.520 -2.279 29.066 1.00 98.06 188 ARG A N 1
ATOM 1434 C CA . ARG A 1 188 ? 1.519 -3.750 29.099 1.00 98.06 188 ARG A CA 1
ATOM 1435 C C . ARG A 1 188 ? 2.182 -4.287 30.363 1.00 98.06 188 ARG A C 1
ATOM 1437 O O . ARG A 1 188 ? 1.599 -5.152 31.007 1.00 98.06 188 ARG A O 1
ATOM 1444 N N . GLU A 1 189 ? 3.337 -3.741 30.739 1.00 98.50 189 GLU A N 1
ATOM 1445 C CA . GLU A 1 189 ? 4.032 -4.113 31.979 1.00 98.50 189 GLU A CA 1
ATOM 1446 C C . GLU A 1 189 ? 3.163 -3.822 33.217 1.00 98.50 189 GLU A C 1
ATOM 1448 O O . GLU A 1 189 ? 3.088 -4.640 34.130 1.00 98.50 189 GLU A O 1
ATOM 1453 N N . GLN A 1 190 ? 2.433 -2.702 33.238 1.00 98.19 190 GLN A N 1
ATOM 1454 C CA . GLN A 1 190 ? 1.496 -2.387 34.325 1.00 98.19 190 GLN A CA 1
ATOM 1455 C C . GLN A 1 190 ? 0.324 -3.373 34.406 1.00 98.19 190 GLN A C 1
ATOM 1457 O O . GLN A 1 190 ? -0.063 -3.777 35.502 1.00 98.19 190 GLN A O 1
ATOM 1462 N N . VAL A 1 191 ? -0.245 -3.768 33.264 1.00 98.31 191 VAL A N 1
ATOM 1463 C CA . VAL A 1 191 ? -1.324 -4.769 33.217 1.00 98.31 191 VAL A CA 1
ATOM 1464 C C . VAL A 1 191 ? -0.824 -6.129 33.706 1.00 98.31 191 VAL A C 1
ATOM 1466 O O . VAL A 1 191 ? -1.524 -6.803 34.458 1.00 98.31 191 VAL A O 1
ATOM 1469 N N . GLU A 1 192 ? 0.389 -6.526 33.321 1.00 98.19 192 GLU A N 1
ATOM 1470 C CA . GLU A 1 192 ? 1.014 -7.766 33.786 1.00 98.19 192 GLU A CA 1
ATOM 1471 C C . GLU A 1 192 ? 1.215 -7.756 35.308 1.00 98.19 192 GLU A C 1
ATOM 1473 O O . GLU A 1 192 ? 0.747 -8.667 35.989 1.00 98.19 192 GLU A O 1
ATOM 1478 N N . GLN A 1 193 ? 1.759 -6.668 35.862 1.00 97.94 193 GLN A N 1
ATOM 1479 C CA . GLN A 1 193 ? 1.903 -6.492 37.312 1.00 97.94 193 GLN A CA 1
ATOM 1480 C C . GLN A 1 193 ? 0.559 -6.546 38.055 1.00 97.94 193 GLN A C 1
ATOM 1482 O O . GLN A 1 193 ? 0.457 -7.158 39.119 1.00 97.94 193 GLN A O 1
ATOM 1487 N N . GLN A 1 194 ? -0.497 -5.926 37.513 1.00 97.69 194 GLN A N 1
ATOM 1488 C CA . GLN A 1 194 ? -1.834 -6.007 38.114 1.00 97.69 194 GLN A CA 1
ATOM 1489 C C . GLN A 1 194 ? -2.382 -7.437 38.103 1.00 97.69 194 GLN A C 1
ATOM 1491 O O . GLN A 1 194 ? -2.966 -7.873 39.096 1.00 97.69 194 GLN A O 1
ATOM 1496 N N . ASN A 1 195 ? -2.170 -8.180 37.017 1.00 97.25 195 ASN A N 1
ATOM 1497 C CA . ASN A 1 195 ? -2.595 -9.574 36.920 1.00 97.25 195 ASN A CA 1
ATOM 1498 C C . ASN A 1 195 ? -1.853 -10.472 37.919 1.00 97.25 195 ASN A C 1
ATOM 1500 O O . ASN A 1 195 ? -2.481 -11.328 38.541 1.00 97.25 195 ASN A O 1
ATOM 1504 N N . GLU A 1 196 ? -0.551 -10.265 38.122 1.00 97.44 196 GLU A N 1
ATOM 1505 C CA . GLU A 1 196 ? 0.228 -10.989 39.135 1.00 97.44 196 GLU A CA 1
ATOM 1506 C C . GLU A 1 196 ? -0.289 -10.722 40.555 1.00 97.44 196 GLU A C 1
ATOM 1508 O O . GLU A 1 196 ? -0.490 -11.656 41.337 1.00 97.44 196 GLU A O 1
ATOM 1513 N N . LEU A 1 197 ? -0.574 -9.457 40.885 1.00 96.62 197 LEU A N 1
ATOM 1514 C CA . LEU A 1 197 ? -1.154 -9.091 42.180 1.00 96.62 197 LEU A CA 1
ATOM 1515 C C . LEU A 1 197 ? -2.519 -9.752 42.398 1.00 96.62 197 LEU A C 1
ATOM 1517 O O . LEU A 1 197 ? -2.781 -10.264 43.489 1.00 96.62 197 LEU A O 1
ATOM 1521 N N . LEU A 1 198 ? -3.368 -9.789 41.367 1.00 95.44 198 LEU A N 1
ATOM 1522 C CA . LEU A 1 198 ? -4.663 -10.465 41.438 1.00 95.44 198 LEU A CA 1
ATOM 1523 C C . LEU A 1 198 ? -4.495 -11.966 41.703 1.00 95.44 198 LEU A C 1
ATOM 1525 O O . LEU A 1 198 ? -5.099 -12.478 42.647 1.00 95.44 198 LEU A O 1
ATOM 1529 N N . GLN A 1 199 ? -3.603 -12.647 40.978 1.00 94.88 199 GLN A N 1
ATOM 1530 C CA . GLN A 1 199 ? -3.325 -14.072 41.199 1.00 94.88 199 GLN A CA 1
ATOM 1531 C C . GLN A 1 199 ? -2.878 -14.375 42.639 1.00 94.88 199 GLN A C 1
ATOM 1533 O O . GLN A 1 199 ? -3.335 -15.353 43.233 1.00 94.88 199 GLN A O 1
ATOM 1538 N N . LEU A 1 200 ? -2.036 -13.524 43.238 1.00 93.31 200 LEU A N 1
ATOM 1539 C CA . LEU A 1 200 ? -1.605 -13.680 44.634 1.00 93.31 200 LEU A CA 1
ATOM 1540 C C . LEU A 1 200 ? -2.761 -13.500 45.629 1.00 93.31 200 LEU A C 1
ATOM 1542 O O . LEU A 1 200 ? -2.855 -14.229 46.624 1.00 93.31 200 LEU A O 1
ATOM 1546 N N . THR A 1 201 ? -3.658 -12.545 45.366 1.00 93.19 201 THR A N 1
ATOM 1547 C CA . THR A 1 201 ? -4.843 -12.333 46.209 1.00 93.19 201 THR A CA 1
ATOM 1548 C C . THR A 1 201 ? -5.850 -13.479 46.110 1.00 93.19 201 THR A C 1
ATOM 1550 O O . THR A 1 201 ? -6.381 -13.903 47.138 1.00 93.19 201 THR A O 1
ATOM 1553 N N . ASP A 1 202 ? -6.059 -14.040 44.918 1.00 92.12 202 ASP A N 1
ATOM 1554 C CA . ASP A 1 202 ? -6.945 -15.189 44.705 1.00 92.12 202 ASP A CA 1
ATOM 1555 C C . ASP A 1 202 ? -6.383 -16.479 45.325 1.00 92.12 202 ASP A C 1
ATOM 1557 O O . ASP A 1 202 ? -7.119 -17.227 45.977 1.00 92.12 202 ASP A O 1
ATOM 1561 N N . ALA A 1 203 ? -5.068 -16.708 45.222 1.00 87.06 203 ALA A N 1
ATOM 1562 C CA . ALA A 1 203 ? -4.400 -17.834 45.880 1.00 87.06 203 ALA A CA 1
ATOM 1563 C C . ALA A 1 203 ? -4.527 -17.763 47.414 1.00 87.06 203 ALA A C 1
ATOM 1565 O O . ALA A 1 203 ? -4.798 -18.768 48.077 1.00 87.06 203 ALA A O 1
ATOM 1566 N N . SER A 1 204 ? -4.415 -16.558 47.982 1.00 86.69 204 SER A N 1
ATOM 1567 C CA . SER A 1 204 ? -4.576 -16.334 49.425 1.00 86.69 204 SER A CA 1
ATOM 1568 C C . SER A 1 204 ? -6.012 -16.587 49.906 1.00 86.69 20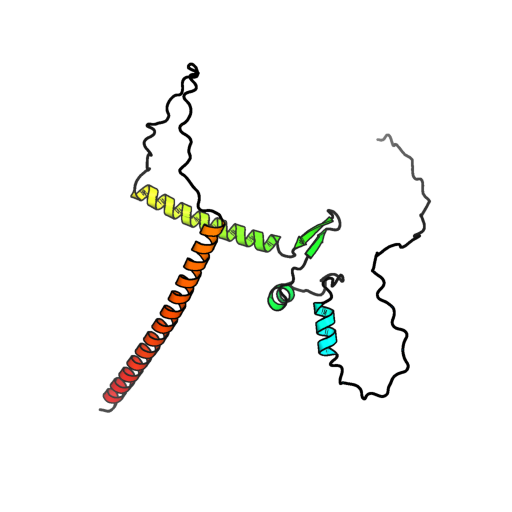4 SER A C 1
ATOM 1570 O O . SER A 1 204 ? -6.212 -17.022 51.038 1.00 86.69 204 SER A O 1
ATOM 1572 N N . ARG A 1 205 ? -7.023 -16.359 49.052 1.00 85.62 205 ARG A N 1
ATOM 1573 C CA . ARG A 1 205 ? -8.439 -16.617 49.374 1.00 85.62 205 ARG A CA 1
ATOM 1574 C C . ARG A 1 205 ? -8.815 -18.098 49.372 1.00 85.62 205 ARG A C 1
ATOM 1576 O O . ARG A 1 205 ? -9.725 -18.465 50.101 1.00 85.62 205 ARG A O 1
ATOM 1583 N N . CYS A 1 206 ? -8.129 -18.939 48.599 1.00 76.19 206 CYS A N 1
ATOM 1584 C CA . CYS A 1 206 ? -8.409 -20.383 48.535 1.00 76.19 206 CYS A CA 1
ATOM 1585 C C . CYS A 1 206 ? -7.724 -21.203 49.648 1.00 76.19 206 CYS A C 1
ATOM 1587 O O . CYS A 1 206 ? -7.855 -22.423 49.678 1.00 76.19 206 CYS A O 1
ATOM 1589 N N . SER A 1 207 ? -6.962 -20.549 50.530 1.00 71.50 207 SER A N 1
ATOM 1590 C CA . SER A 1 207 ? -6.153 -21.191 51.578 1.00 71.50 207 SER A CA 1
ATOM 1591 C C . SER A 1 207 ? -6.847 -21.273 52.952 1.00 71.50 207 SER A C 1
ATOM 1593 O O . SER A 1 207 ? -6.219 -21.710 53.917 1.00 71.50 207 SER A O 1
ATOM 1595 N N . PHE A 1 208 ? -8.109 -20.840 53.050 1.00 56.97 208 PHE A N 1
ATOM 1596 C CA . PHE A 1 208 ? -8.962 -20.882 54.247 1.00 56.97 208 PHE A CA 1
ATOM 1597 C C . PHE A 1 208 ? -10.210 -21.724 53.979 1.00 56.97 208 PHE A C 1
ATOM 1599 O O . PHE A 1 208 ? -10.655 -22.409 54.926 1.00 56.97 208 PHE A O 1
#